Protein AF-A0A9W7LY45-F1 (afdb_monomer_lite)

Organism: Hibiscus trionum (NCBI:txid183268)

Foldseek 3Di:
DEAEFEQQQHDDDDDDDDDPPDDPVRVVVVVVVVVVVVVVSRVPTDHDPDDVVLVVVLVVLCVVVVADDPVSVVVNQCSRVVVLVVQQLVVKGFDDWDPNVHPYTYTYMHSFAFQDKDKFWAAPVRDTDDDPPCPVVLVVQQDPQLDGGHRDGVVSVVSSLVSVVVVVVPPPPDDDDGGTRMDMDTDGDPPD

Secondary structure (DSSP, 8-state):
-EEEEE-TTSPP-PPPPPPTT--HHHHHHHHHHHHHHHHHHHHHSEEPS--HHHHHHHHHHHHHHSS--HHHHHHHHHHHHHHHHHTT-TT-EEEEEE-TTSS-EEEEEE--BEEEEEEEEE-TT--EE--GGGHHHHHHHS-GGGSTTSBP-HHHHHHHHHHHHHHTTS--SS---PPPEEEEEEEE----

pLDDT: mean 81.45, std 15.66, range [29.81, 97.62]

Sequence (192 aa):
MFRCINVGLMAQSKPIEMDPDMTDKEKLEYYKSQEKDYKRRIERSRPCLLPMQVHREVLQMLRDQGKVSARLLQKIRDRVQRWYHDEGYACAQVVNFGNLNTKEVVCEVVEGDITQLVIQFQDKLGNVVEWNTQLPVVRRELPRQLRQGNVFNIEAGKQALRNVNSLGKFNSKRGSRSHPKGKIWCFFSRKT

InterPro domains:
  IPR039910 Surface antigen D15-like [PTHR12815] (7-171)
  IPR057354 Toc75-like, POTRA domain [PF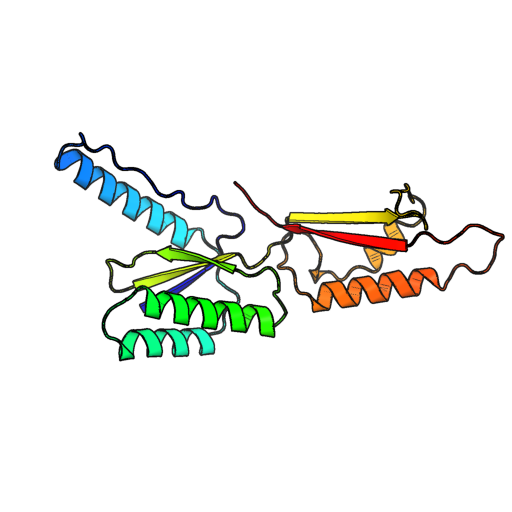25282] (114-171)
  IPR057355 Toc75-like, second POTRA domain [PF25280] (2-113)

Radius of gyration: 22.84 Å; chains: 1; bounding box: 48×34×73 Å

Structure (mmCIF, N/CA/C/O backbone):
data_AF-A0A9W7LY45-F1
#
_entry.id   AF-A0A9W7LY45-F1
#
loop_
_atom_site.group_PDB
_atom_site.id
_atom_site.type_symbol
_atom_site.label_atom_id
_atom_site.label_alt_id
_atom_site.label_comp_id
_atom_site.label_asym_id
_atom_site.label_entity_id
_atom_site.label_seq_id
_atom_site.pdbx_PDB_ins_code
_atom_site.Cartn_x
_atom_site.Cartn_y
_atom_site.Cartn_z
_atom_site.occupancy
_atom_site.B_iso_or_equiv
_atom_site.auth_seq_id
_atom_site.auth_comp_id
_atom_site.auth_asym_id
_atom_site.auth_atom_id
_atom_site.pdbx_PDB_model_num
ATOM 1 N N . MET A 1 1 ? -15.355 -5.792 13.159 1.00 83.25 1 MET A N 1
ATOM 2 C CA . MET A 1 1 ? -15.336 -5.192 11.805 1.00 83.25 1 MET A CA 1
ATOM 3 C C . MET A 1 1 ? -13.884 -5.040 11.366 1.00 83.25 1 MET A C 1
ATOM 5 O O . MET A 1 1 ? -13.031 -4.890 12.231 1.00 83.25 1 MET A O 1
ATOM 9 N N . PHE A 1 2 ? -13.592 -5.145 10.070 1.00 91.38 2 PHE A N 1
ATOM 10 C CA . PHE A 1 2 ? -12.238 -5.028 9.522 1.00 91.38 2 PHE A CA 1
ATOM 11 C C . PHE A 1 2 ? -12.241 -4.008 8.389 1.00 91.38 2 PHE A C 1
ATOM 13 O O . PHE A 1 2 ? -13.080 -4.094 7.489 1.00 91.38 2 PHE A O 1
ATOM 20 N N . ARG A 1 3 ? -11.295 -3.073 8.431 1.00 93.31 3 ARG A N 1
ATOM 21 C CA . ARG A 1 3 ? -11.103 -2.041 7.415 1.00 93.31 3 ARG A CA 1
ATOM 22 C C . ARG A 1 3 ? -9.643 -2.039 6.978 1.00 93.31 3 ARG A C 1
ATOM 24 O O . ARG A 1 3 ? -8.760 -2.064 7.825 1.00 93.31 3 ARG A O 1
ATOM 31 N N . CYS A 1 4 ? -9.399 -1.980 5.674 1.00 94.88 4 CYS A N 1
ATOM 32 C CA . CYS A 1 4 ? -8.071 -1.746 5.112 1.00 94.88 4 CYS A CA 1
ATOM 33 C C . CYS A 1 4 ? -8.030 -0.330 4.544 1.00 94.88 4 CYS A C 1
ATOM 35 O O . CYS A 1 4 ? -8.961 0.056 3.832 1.00 94.88 4 CYS A O 1
ATOM 37 N N . ILE A 1 5 ? -6.972 0.422 4.851 1.00 94.88 5 ILE A N 1
ATOM 38 C CA . ILE A 1 5 ? -6.750 1.763 4.307 1.00 94.88 5 ILE A CA 1
ATOM 39 C C . ILE A 1 5 ? -5.332 1.944 3.760 1.00 94.88 5 ILE A C 1
ATOM 41 O O . ILE A 1 5 ? -4.358 1.541 4.397 1.00 94.88 5 ILE A O 1
ATOM 45 N N . ASN A 1 6 ? -5.207 2.593 2.600 1.00 94.06 6 ASN A N 1
ATOM 46 C CA . ASN A 1 6 ? -3.918 2.951 2.011 1.00 94.06 6 ASN A CA 1
ATOM 47 C C . ASN A 1 6 ? -3.462 4.327 2.530 1.00 94.06 6 ASN A C 1
ATOM 49 O O . ASN A 1 6 ? -4.090 5.358 2.262 1.00 94.06 6 ASN A O 1
ATOM 53 N N . VAL A 1 7 ? -2.325 4.328 3.232 1.00 92.88 7 VAL A N 1
ATOM 54 C CA . VAL A 1 7 ? -1.688 5.501 3.853 1.00 92.88 7 VAL A CA 1
ATOM 55 C C . VAL A 1 7 ? -0.337 5.869 3.217 1.00 92.88 7 VAL A C 1
ATOM 57 O O . VAL A 1 7 ? 0.409 6.667 3.779 1.00 92.88 7 VAL A O 1
ATOM 60 N N . GLY A 1 8 ? -0.006 5.325 2.040 1.00 86.12 8 GLY A N 1
ATOM 61 C CA . GLY A 1 8 ? 1.316 5.439 1.399 1.00 86.12 8 GLY A CA 1
ATOM 62 C C . GLY A 1 8 ? 1.831 6.856 1.143 1.00 86.12 8 GLY A C 1
ATOM 63 O O . GLY A 1 8 ? 3.034 7.092 1.195 1.00 86.12 8 GLY A O 1
ATOM 64 N N . LEU A 1 9 ? 0.938 7.820 0.918 1.00 83.31 9 LEU A N 1
ATOM 65 C CA . LEU A 1 9 ? 1.292 9.228 0.679 1.00 83.31 9 LEU A CA 1
ATOM 66 C C . LEU A 1 9 ? 1.042 10.132 1.898 1.00 83.31 9 LEU A C 1
ATOM 68 O O . LEU A 1 9 ? 1.208 11.355 1.812 1.00 83.31 9 LEU A O 1
ATOM 72 N N . MET A 1 10 ? 0.632 9.539 3.021 1.00 87.19 10 MET A N 1
ATOM 73 C CA . MET A 1 10 ? 0.327 10.228 4.270 1.00 87.19 10 MET A CA 1
ATOM 74 C C . MET A 1 10 ? 1.523 10.163 5.225 1.00 87.19 10 MET A C 1
ATOM 76 O O . MET A 1 10 ? 2.327 9.231 5.176 1.00 87.19 10 MET A O 1
ATOM 80 N N . ALA A 1 11 ? 1.618 11.143 6.128 1.00 82.31 11 ALA A N 1
ATOM 81 C CA . ALA A 1 11 ? 2.580 11.086 7.224 1.00 82.31 11 ALA A CA 1
ATOM 82 C C . ALA A 1 11 ? 2.330 9.823 8.061 1.00 82.31 11 ALA A C 1
ATOM 84 O O . ALA A 1 11 ? 1.175 9.485 8.354 1.00 82.31 11 ALA A O 1
ATOM 85 N N . GLN A 1 12 ? 3.395 9.109 8.414 1.00 77.00 12 GLN A N 1
ATOM 86 C CA . GLN A 1 12 ? 3.279 7.925 9.259 1.00 77.00 12 GLN A CA 1
ATOM 87 C C . GLN A 1 12 ? 2.921 8.341 10.687 1.00 77.00 12 GLN A C 1
ATOM 89 O O . GLN A 1 12 ? 3.408 9.352 11.193 1.00 77.00 12 GLN A O 1
ATOM 94 N N . SER A 1 13 ? 2.044 7.573 11.333 1.00 70.62 13 SER A N 1
ATOM 95 C CA . SER A 1 13 ? 1.730 7.779 12.744 1.00 70.62 13 SER A CA 1
ATOM 96 C C . SER A 1 13 ? 2.970 7.457 13.575 1.00 70.62 13 SER A C 1
ATOM 98 O O . SER A 1 13 ? 3.417 6.309 13.588 1.00 70.62 13 SER A O 1
ATOM 100 N N . LYS A 1 14 ? 3.537 8.458 14.252 1.00 68.12 14 LYS A N 1
ATOM 101 C CA . LYS A 1 14 ? 4.597 8.233 15.239 1.00 68.12 14 LYS A CA 1
ATOM 102 C C . LYS A 1 14 ? 3.963 7.710 16.535 1.00 68.12 14 LYS A C 1
ATOM 104 O O . LYS A 1 14 ? 2.862 8.158 16.859 1.00 68.12 14 LYS A O 1
ATOM 109 N N . PRO A 1 15 ? 4.612 6.784 17.264 1.00 64.56 15 PRO A N 1
ATOM 110 C CA . PRO A 1 15 ? 4.230 6.492 18.641 1.00 64.56 15 PRO A CA 1
ATOM 111 C C . PRO A 1 15 ? 4.265 7.808 19.414 1.00 64.56 15 PRO A C 1
ATOM 113 O O . PRO A 1 15 ? 5.284 8.496 19.391 1.00 64.56 15 PRO A O 1
ATOM 116 N N . ILE A 1 16 ? 3.139 8.206 19.999 1.00 63.28 16 ILE A N 1
ATOM 117 C CA . ILE A 1 16 ? 3.069 9.467 20.731 1.00 63.28 16 ILE A CA 1
ATOM 118 C C . ILE A 1 16 ? 3.357 9.157 22.193 1.00 63.28 16 ILE A C 1
ATOM 120 O O . ILE A 1 16 ? 2.646 8.364 22.810 1.00 63.28 16 ILE A O 1
ATOM 124 N N . GLU A 1 17 ? 4.418 9.755 22.722 1.00 63.00 17 GLU A N 1
ATOM 125 C CA . GLU A 1 17 ? 4.738 9.698 24.143 1.00 63.00 17 GLU A CA 1
ATOM 126 C C . GLU A 1 17 ? 3.765 10.615 24.887 1.00 63.00 17 GLU A C 1
ATOM 128 O O . GLU A 1 17 ? 3.651 11.803 24.584 1.00 63.00 17 GLU A O 1
ATOM 133 N N . MET A 1 18 ? 2.995 10.040 25.811 1.00 66.56 18 MET A N 1
ATOM 134 C CA . MET A 1 18 ? 2.170 10.823 26.724 1.00 66.56 18 MET A CA 1
ATOM 135 C C . MET A 1 18 ? 3.056 11.322 27.859 1.00 66.56 18 MET A C 1
ATOM 137 O O . MET A 1 18 ? 3.765 10.522 28.470 1.00 66.56 18 MET A O 1
ATOM 141 N N . ASP A 1 19 ? 2.985 12.619 28.146 1.00 75.62 19 ASP A N 1
ATOM 142 C CA . ASP A 1 19 ? 3.658 13.197 29.303 1.00 75.62 19 ASP A CA 1
ATOM 143 C C . ASP A 1 19 ? 3.087 12.563 30.593 1.00 75.62 19 ASP A C 1
ATOM 145 O O . ASP A 1 19 ? 1.857 12.561 30.777 1.00 75.62 19 ASP A O 1
ATOM 149 N N . PRO A 1 20 ? 3.936 11.964 31.452 1.00 76.69 20 PRO A N 1
ATOM 150 C CA . PRO A 1 20 ? 3.495 11.335 32.693 1.00 76.69 20 PRO A CA 1
ATOM 151 C C . PRO A 1 20 ? 2.810 12.313 33.660 1.00 76.69 20 PRO A C 1
ATOM 153 O O . PRO A 1 20 ? 1.968 11.865 34.444 1.00 76.69 20 PRO A O 1
ATOM 156 N N . ASP A 1 21 ? 3.081 13.617 33.553 1.00 82.56 21 ASP A N 1
ATOM 157 C CA . ASP A 1 21 ? 2.571 14.648 34.461 1.00 82.56 21 ASP A CA 1
ATOM 158 C C . ASP A 1 21 ? 1.199 15.220 34.044 1.00 82.56 21 ASP A C 1
ATOM 160 O O . ASP A 1 21 ? 0.659 16.099 34.717 1.00 82.56 21 ASP A O 1
ATOM 164 N N . MET A 1 22 ? 0.573 14.706 32.972 1.00 83.50 22 MET A N 1
ATOM 165 C CA . MET A 1 22 ? -0.768 15.154 32.565 1.00 83.50 22 MET A CA 1
ATOM 166 C C . MET A 1 22 ? -1.854 14.804 33.593 1.00 83.50 22 MET A C 1
ATOM 168 O O . MET A 1 22 ? -1.995 13.652 34.032 1.00 83.50 22 MET A O 1
ATOM 172 N N . THR A 1 23 ? -2.720 15.778 33.874 1.00 88.88 23 THR A N 1
ATOM 173 C CA . THR A 1 23 ? -3.930 15.597 34.686 1.00 88.88 23 THR A CA 1
ATOM 174 C C . THR A 1 23 ? -4.960 14.705 33.982 1.00 88.88 23 THR A C 1
ATOM 176 O O . THR A 1 23 ? -4.963 14.552 32.758 1.00 88.88 23 THR A O 1
ATOM 179 N N . ASP A 1 24 ? -5.902 14.132 34.736 1.00 88.00 24 ASP A N 1
ATOM 180 C CA . ASP A 1 24 ? -6.949 13.267 34.166 1.00 88.00 24 ASP A CA 1
ATOM 181 C C . ASP A 1 24 ? -7.835 13.991 33.140 1.00 88.00 24 ASP A C 1
ATOM 183 O O . ASP A 1 24 ? -8.274 13.397 32.150 1.00 88.00 24 ASP A O 1
ATOM 187 N N . LYS A 1 25 ? -8.065 15.296 33.340 1.00 89.12 25 LYS A N 1
ATOM 188 C CA . LYS A 1 25 ? -8.807 16.135 32.393 1.00 89.12 25 LYS A CA 1
ATOM 189 C C . LYS A 1 25 ? -8.045 16.289 31.076 1.00 89.12 25 LYS A C 1
ATOM 191 O O . LYS A 1 25 ? -8.635 16.101 30.013 1.00 89.12 25 LYS A O 1
ATOM 196 N N . GLU A 1 26 ? -6.746 16.573 31.145 1.00 87.25 26 GLU A N 1
ATOM 197 C CA . GLU A 1 26 ? -5.884 16.700 29.964 1.00 87.25 26 GLU A CA 1
ATOM 198 C C . GLU A 1 26 ? -5.758 15.368 29.223 1.00 87.25 26 GLU A C 1
ATOM 200 O O . GLU A 1 26 ? -5.902 15.333 28.002 1.00 87.25 26 GLU A O 1
ATOM 205 N N . LYS A 1 27 ? -5.613 14.249 29.946 1.00 85.94 27 LYS A N 1
ATOM 206 C CA . LYS A 1 27 ? -5.629 12.898 29.360 1.00 85.94 27 LYS A CA 1
ATOM 207 C C . LYS A 1 27 ? -6.924 12.636 28.590 1.00 85.94 27 LYS A C 1
ATOM 209 O O . LYS A 1 27 ? -6.881 12.147 27.461 1.00 85.94 27 LYS A O 1
ATOM 214 N N . LEU A 1 28 ? -8.080 12.981 29.162 1.00 87.44 28 LEU A N 1
ATOM 215 C CA . LEU A 1 28 ? -9.376 12.787 28.506 1.00 87.44 28 LEU A CA 1
ATOM 216 C C . LEU A 1 28 ? -9.534 13.649 27.243 1.00 87.44 28 LEU A C 1
ATOM 218 O O . LEU A 1 28 ? -9.994 13.151 26.212 1.00 87.44 28 LEU A O 1
ATOM 222 N N . GLU A 1 29 ? -9.176 14.933 27.306 1.00 87.88 29 GLU A N 1
ATOM 223 C CA . GLU A 1 29 ? -9.205 15.837 26.147 1.00 87.88 29 GLU A CA 1
ATOM 224 C C . GLU A 1 29 ? -8.239 15.373 25.050 1.00 87.88 29 GLU A C 1
ATOM 226 O O . GLU A 1 29 ? -8.597 15.348 23.868 1.00 87.88 29 GLU A O 1
ATOM 231 N N . TYR A 1 30 ? -7.059 14.903 25.448 1.00 84.25 30 TYR A N 1
ATOM 232 C CA . TYR A 1 30 ? -6.064 14.332 24.557 1.00 84.25 30 TYR A CA 1
ATOM 233 C C . TYR A 1 30 ? -6.593 13.093 23.821 1.00 84.25 30 TYR A C 1
ATOM 235 O O . TYR A 1 30 ? -6.541 13.051 22.589 1.00 84.25 30 TYR A O 1
ATOM 243 N N . TYR A 1 31 ? -7.183 12.119 24.526 1.00 83.62 31 TYR A N 1
ATOM 244 C CA . TYR A 1 31 ? -7.769 10.934 23.886 1.00 83.62 31 TYR A CA 1
ATOM 245 C C . TYR A 1 31 ? -8.878 11.295 22.890 1.00 83.62 31 TYR A C 1
ATOM 247 O O . TYR A 1 31 ? -8.926 10.729 21.796 1.00 83.62 31 TYR A O 1
ATOM 255 N N . LYS A 1 32 ? -9.732 12.274 23.218 1.00 86.94 32 LYS A N 1
ATOM 256 C CA . LYS A 1 32 ? -10.767 12.772 22.292 1.00 86.94 32 LYS A CA 1
ATOM 257 C C . LYS A 1 32 ? -10.161 13.398 21.036 1.00 86.94 32 LYS A C 1
ATOM 259 O O . LYS A 1 32 ? -10.670 13.179 19.935 1.00 86.94 32 LYS A O 1
ATOM 264 N N . SER A 1 33 ? -9.085 14.169 21.191 1.00 87.25 33 SER A N 1
ATOM 265 C CA . SER A 1 33 ? -8.362 14.761 20.063 1.00 87.25 33 SER A CA 1
ATOM 266 C C . SER A 1 33 ? -7.753 13.679 19.166 1.00 87.25 33 SER A C 1
ATOM 268 O O . SER A 1 33 ? -7.979 13.687 17.956 1.00 87.25 33 SER A O 1
ATOM 270 N N . GLN A 1 34 ? -7.085 12.685 19.762 1.00 83.62 34 GLN A N 1
ATOM 271 C CA . GLN A 1 34 ? -6.501 11.551 19.042 1.00 83.62 34 GLN A CA 1
ATOM 272 C C . GLN A 1 34 ? -7.550 10.747 18.271 1.00 83.62 34 GLN A C 1
ATOM 274 O O . GLN A 1 34 ? -7.347 10.428 17.102 1.00 83.62 34 GLN A O 1
ATOM 279 N N . GLU A 1 35 ? -8.705 10.461 18.878 1.00 84.81 35 GLU A N 1
ATOM 280 C CA . GLU A 1 35 ? -9.789 9.754 18.192 1.00 84.81 35 GLU A CA 1
ATOM 281 C C . GLU A 1 35 ? -10.310 10.557 16.986 1.00 84.81 35 GLU A C 1
ATOM 283 O O . GLU A 1 35 ? -10.547 9.998 15.911 1.00 84.81 35 GLU A O 1
ATOM 288 N N . LYS A 1 36 ? -10.449 11.882 17.130 1.00 88.50 36 LYS A N 1
ATOM 289 C CA . LYS A 1 36 ? -10.870 12.779 16.044 1.00 88.50 36 LYS A CA 1
ATOM 290 C C . LYS A 1 36 ? -9.836 12.835 14.916 1.00 88.50 36 LYS A C 1
ATOM 292 O O . LYS A 1 36 ? -10.209 12.806 13.742 1.00 88.50 36 LYS A O 1
ATOM 297 N N . ASP A 1 37 ? -8.552 12.895 15.250 1.00 88.31 37 ASP A N 1
ATOM 298 C CA . ASP A 1 37 ? -7.458 12.867 14.277 1.00 88.31 37 ASP A CA 1
ATOM 299 C C . ASP A 1 37 ? -7.383 11.531 13.546 1.00 88.31 37 ASP A C 1
ATOM 301 O O . ASP A 1 37 ? -7.238 11.504 12.320 1.00 88.31 37 ASP A O 1
ATOM 305 N N . TYR A 1 38 ? -7.577 10.426 14.266 1.00 88.25 38 TYR A N 1
ATOM 306 C CA . TYR A 1 38 ? -7.591 9.097 13.674 1.00 88.25 38 TYR A CA 1
ATOM 307 C C . TYR A 1 38 ? -8.790 8.901 12.738 1.00 88.25 38 TYR A C 1
ATOM 309 O O . TYR A 1 38 ? -8.625 8.404 11.624 1.00 88.25 38 TYR A O 1
ATOM 317 N N . LYS A 1 39 ? -9.982 9.389 13.108 1.00 89.62 39 LYS A N 1
ATOM 318 C CA . LYS A 1 39 ? -11.150 9.413 12.205 1.00 89.62 39 LYS A CA 1
ATOM 319 C C . LYS A 1 39 ? -10.865 10.203 10.928 1.00 89.62 39 LYS A C 1
ATOM 321 O O . LYS A 1 39 ? -11.059 9.676 9.834 1.00 89.62 39 LYS A O 1
ATOM 326 N N . ARG A 1 40 ? -10.296 11.410 11.047 1.00 91.38 40 ARG A N 1
ATOM 327 C CA . ARG A 1 40 ? -9.882 12.216 9.881 1.00 91.38 40 ARG A CA 1
ATOM 328 C C . ARG A 1 40 ? -8.844 11.503 9.015 1.00 91.38 40 ARG A C 1
ATOM 330 O O . ARG A 1 40 ? -8.872 11.642 7.793 1.00 91.38 40 ARG A O 1
ATOM 337 N N . ARG A 1 41 ? -7.922 10.747 9.620 1.00 90.88 41 ARG A N 1
ATOM 338 C CA . ARG A 1 41 ? -6.938 9.931 8.893 1.00 90.88 41 ARG A CA 1
ATOM 339 C C . ARG A 1 41 ? -7.622 8.839 8.075 1.00 90.88 41 ARG A C 1
ATOM 341 O O . ARG A 1 41 ? -7.296 8.700 6.900 1.00 90.88 41 ARG A O 1
ATOM 348 N N . ILE A 1 42 ? -8.574 8.115 8.663 1.00 91.19 42 ILE A N 1
ATOM 349 C CA . ILE A 1 42 ? -9.348 7.078 7.965 1.00 91.19 42 ILE A CA 1
ATOM 350 C C . ILE A 1 42 ? -10.135 7.692 6.800 1.00 91.19 42 ILE A C 1
ATOM 352 O O . ILE A 1 42 ? -10.077 7.174 5.691 1.00 91.19 42 ILE A O 1
ATOM 356 N N . GLU A 1 43 ? -10.820 8.816 7.009 1.00 92.06 43 GLU A N 1
ATOM 357 C CA . GLU A 1 43 ? -11.612 9.483 5.962 1.00 92.06 43 GLU A CA 1
ATOM 358 C C . GLU A 1 43 ? -10.759 10.005 4.798 1.00 92.06 43 GLU A C 1
ATOM 360 O O . GLU A 1 43 ? -11.177 9.945 3.645 1.00 92.06 43 GLU A O 1
ATOM 365 N N . ARG A 1 44 ? -9.553 10.509 5.086 1.00 92.62 44 ARG A N 1
ATOM 366 C CA . ARG A 1 44 ? -8.611 11.009 4.069 1.00 92.62 44 ARG A CA 1
ATOM 367 C C . ARG A 1 44 ? -7.826 9.909 3.361 1.00 92.62 44 ARG A C 1
ATOM 369 O O . ARG A 1 44 ? -7.180 10.183 2.349 1.00 92.62 44 ARG A O 1
ATOM 376 N N . SER A 1 45 ? -7.807 8.706 3.923 1.00 92.88 45 SER A N 1
ATOM 377 C CA . SER A 1 45 ? -7.068 7.586 3.355 1.00 92.88 45 SER A CA 1
ATOM 378 C C . SER A 1 45 ? -7.710 7.091 2.060 1.00 92.88 45 SER A C 1
ATOM 380 O O . SER A 1 45 ? -8.913 7.235 1.837 1.00 92.88 45 SER A O 1
ATOM 382 N N . ARG A 1 46 ? -6.896 6.499 1.183 1.00 92.31 46 ARG A N 1
ATOM 383 C CA . ARG A 1 46 ? -7.400 5.891 -0.053 1.00 92.31 46 ARG A CA 1
ATOM 384 C C . ARG A 1 46 ? -7.866 4.458 0.217 1.00 92.31 46 ARG A C 1
ATOM 386 O O . ARG A 1 46 ? -7.334 3.808 1.122 1.00 92.31 46 ARG A O 1
ATOM 393 N N . PRO A 1 47 ? -8.816 3.935 -0.574 1.00 92.06 47 PRO A N 1
ATOM 394 C CA . PRO A 1 47 ? -9.154 2.519 -0.519 1.00 92.06 47 PRO A CA 1
ATOM 395 C C . PRO A 1 47 ? -7.935 1.654 -0.872 1.00 92.06 47 PRO A C 1
ATOM 397 O O . PRO A 1 47 ? -7.127 2.032 -1.720 1.00 92.06 47 PRO A O 1
ATOM 400 N N . CYS A 1 48 ? -7.818 0.498 -0.219 1.00 94.44 48 CYS A N 1
ATOM 401 C CA . CYS A 1 48 ? -6.850 -0.533 -0.590 1.00 94.44 48 CYS A CA 1
ATOM 402 C C . CYS A 1 48 ? -7.272 -1.255 -1.878 1.00 94.44 48 CYS A C 1
ATOM 404 O O . CYS A 1 48 ? -8.461 -1.400 -2.158 1.00 94.44 48 CYS A O 1
ATOM 406 N N . LEU A 1 49 ? -6.296 -1.825 -2.580 1.00 95.25 49 LEU A N 1
ATOM 407 C CA . LEU A 1 49 ? -6.477 -2.814 -3.645 1.00 95.25 49 LEU A CA 1
ATOM 408 C C . LEU A 1 49 ? -6.920 -4.190 -3.116 1.00 95.25 49 LEU A C 1
ATOM 410 O O . LEU A 1 49 ? -7.278 -5.063 -3.902 1.00 95.25 49 LEU A O 1
ATOM 414 N N . LEU A 1 50 ? -6.890 -4.390 -1.794 1.00 95.12 50 LEU A N 1
ATOM 415 C CA . LEU A 1 50 ? -7.200 -5.660 -1.148 1.00 95.12 50 LEU A CA 1
ATOM 416 C C . LEU A 1 50 ? -8.639 -6.125 -1.475 1.00 95.12 50 LEU A C 1
ATOM 418 O O . LEU A 1 50 ? -9.601 -5.406 -1.192 1.00 95.12 50 LEU A O 1
ATOM 422 N N . PRO A 1 51 ? -8.832 -7.334 -2.029 1.00 96.19 51 PRO A N 1
ATOM 423 C CA . PRO A 1 51 ? -10.125 -7.774 -2.521 1.00 96.19 51 PRO A CA 1
ATOM 424 C C . PRO A 1 51 ? -11.011 -8.268 -1.381 1.00 96.19 51 PRO A C 1
ATOM 426 O O . PRO A 1 51 ? -10.551 -8.745 -0.338 1.00 96.19 51 PRO A O 1
ATOM 429 N N . MET A 1 52 ? -12.323 -8.248 -1.624 1.00 94.62 52 MET A N 1
ATOM 430 C CA . MET A 1 52 ? -13.332 -8.633 -0.633 1.00 94.62 52 MET A CA 1
ATOM 431 C C . MET A 1 52 ? -13.146 -10.065 -0.095 1.00 94.62 52 MET A C 1
ATOM 433 O O . MET A 1 52 ? -13.522 -10.352 1.038 1.00 94.62 52 MET A O 1
ATOM 437 N N . GLN A 1 53 ? -12.550 -10.967 -0.880 1.00 95.31 53 GLN A N 1
ATOM 438 C CA . GLN A 1 53 ? -12.240 -12.331 -0.443 1.00 95.31 53 GLN A CA 1
ATOM 439 C C . GLN A 1 53 ? -11.263 -12.338 0.741 1.00 95.31 53 GLN A C 1
ATOM 441 O O . GLN A 1 53 ? -11.576 -12.909 1.784 1.00 95.31 53 GLN A O 1
ATOM 446 N N . VAL A 1 54 ? -10.148 -11.604 0.641 1.00 95.94 54 VAL A N 1
ATOM 447 C CA . VAL A 1 54 ? -9.171 -11.502 1.737 1.00 95.94 54 VAL A CA 1
ATOM 448 C C . VAL A 1 54 ? -9.779 -10.774 2.937 1.00 95.94 54 VAL A C 1
ATOM 450 O O . VAL A 1 54 ? -9.565 -11.184 4.077 1.00 95.94 54 VAL A O 1
ATOM 453 N N . HIS A 1 55 ? -10.615 -9.754 2.705 1.00 94.00 55 HIS A N 1
ATOM 454 C CA . HIS A 1 55 ? -11.374 -9.107 3.782 1.00 94.00 55 HIS A CA 1
ATOM 455 C C . HIS A 1 55 ? -12.237 -10.106 4.567 1.00 94.00 55 HIS A C 1
ATOM 457 O O . HIS A 1 55 ? -12.261 -10.063 5.797 1.00 94.00 55 HIS A O 1
ATOM 463 N N . ARG A 1 56 ? -12.939 -11.016 3.879 1.00 94.88 56 ARG A N 1
ATOM 464 C CA . ARG A 1 56 ? -13.783 -12.038 4.520 1.00 94.88 56 ARG A CA 1
ATOM 465 C C . ARG A 1 56 ? -12.964 -13.042 5.321 1.00 94.88 56 ARG A C 1
ATOM 467 O O . ARG A 1 56 ? -13.370 -13.382 6.428 1.00 94.88 56 ARG A O 1
ATOM 474 N N . GLU A 1 57 ? -11.817 -13.473 4.805 1.00 94.75 57 GLU A N 1
ATOM 475 C CA . GLU A 1 57 ? -10.910 -14.365 5.536 1.00 94.75 57 GLU A CA 1
ATOM 476 C C . GLU A 1 57 ? -10.401 -13.713 6.824 1.00 94.75 57 GLU A C 1
ATOM 478 O O . GLU A 1 57 ? -10.466 -14.316 7.893 1.00 94.75 57 GLU A O 1
ATOM 483 N N . VAL A 1 58 ? -9.971 -12.450 6.756 1.00 93.44 58 VAL A N 1
ATOM 484 C CA . VAL A 1 58 ? -9.526 -11.701 7.940 1.00 93.44 58 VAL A CA 1
ATOM 485 C C . VAL A 1 58 ? -10.666 -11.518 8.943 1.00 93.44 58 VAL A C 1
ATOM 487 O O . VAL A 1 58 ? -10.473 -11.710 10.144 1.00 93.44 58 VAL A O 1
ATOM 490 N N . LEU A 1 59 ? -11.874 -11.198 8.472 1.00 92.69 59 LEU A N 1
ATOM 491 C CA . LEU A 1 59 ? -13.061 -11.136 9.327 1.00 92.69 59 LEU A CA 1
ATOM 492 C C . LEU A 1 59 ? -13.356 -12.479 10.000 1.00 92.69 59 LEU A C 1
ATOM 494 O O . LEU A 1 59 ? -13.764 -12.487 11.160 1.00 92.69 59 LEU A O 1
ATOM 498 N N . GLN A 1 60 ? -13.144 -13.598 9.308 1.00 93.12 60 GLN A N 1
ATOM 499 C CA . GLN A 1 60 ? -13.299 -14.924 9.896 1.00 93.12 60 GLN A CA 1
ATOM 500 C C . GLN A 1 60 ? -12.267 -15.163 11.001 1.00 93.12 60 GLN A C 1
ATOM 502 O O . GLN A 1 60 ? -12.656 -15.487 12.118 1.00 93.12 60 GLN A O 1
ATOM 507 N N . MET A 1 61 ? -10.988 -14.866 10.749 1.00 91.88 61 MET A N 1
ATOM 508 C CA . MET A 1 61 ? -9.929 -14.988 11.761 1.00 91.88 61 MET A CA 1
ATOM 509 C C . MET A 1 61 ? -10.215 -14.151 13.020 1.00 91.88 61 MET A C 1
ATOM 511 O O . MET A 1 61 ? -9.917 -14.581 14.135 1.00 91.88 61 MET A O 1
ATOM 515 N N . LEU A 1 62 ? -10.798 -12.958 12.849 1.00 90.00 62 LEU A N 1
ATOM 516 C CA . LEU A 1 62 ? -11.220 -12.094 13.956 1.00 90.00 62 LEU A CA 1
ATOM 517 C C . LEU A 1 62 ? -12.405 -12.678 14.739 1.00 90.00 62 LEU A C 1
ATOM 519 O O . LEU A 1 62 ? -12.438 -12.554 15.962 1.00 90.00 62 LEU A O 1
ATOM 523 N N . ARG A 1 63 ? -13.369 -13.307 14.054 1.00 89.12 63 ARG A N 1
ATOM 524 C CA . ARG A 1 63 ? -14.522 -13.955 14.696 1.00 89.12 63 ARG A CA 1
ATOM 525 C C . ARG A 1 63 ? -14.114 -15.200 15.480 1.00 89.12 63 ARG A C 1
ATOM 527 O O . ARG A 1 63 ? -14.567 -15.352 16.607 1.00 89.12 63 ARG A O 1
ATOM 534 N N . ASP A 1 64 ? -13.230 -16.024 14.924 1.00 88.88 64 ASP A N 1
ATOM 535 C CA . ASP A 1 64 ? -12.836 -17.306 15.521 1.00 88.88 64 ASP A CA 1
ATOM 536 C C . ASP A 1 64 ? -12.065 -17.140 16.838 1.00 88.88 64 ASP A C 1
ATOM 538 O O . ASP A 1 64 ? -12.214 -17.949 17.748 1.00 88.88 64 ASP A O 1
ATOM 542 N N . GLN A 1 65 ? -11.241 -16.092 16.971 1.00 82.62 65 GLN A N 1
ATOM 543 C CA . GLN A 1 65 ? -10.485 -15.855 18.209 1.00 82.62 65 GLN A CA 1
ATOM 544 C C . GLN A 1 65 ? -11.255 -15.066 19.273 1.00 82.62 65 GLN A C 1
ATOM 546 O O . GLN A 1 65 ? -10.860 -15.091 20.438 1.00 82.62 65 GLN A O 1
ATOM 551 N N . GLY A 1 66 ? -12.301 -14.320 18.903 1.00 77.44 66 GLY A N 1
ATOM 552 C CA . GLY A 1 66 ? -13.115 -13.501 19.816 1.00 77.44 66 GLY A CA 1
ATOM 553 C C . GLY A 1 66 ? -12.410 -12.278 20.434 1.00 77.44 66 GLY A C 1
ATOM 554 O O . GLY A 1 66 ? -13.062 -11.270 20.700 1.00 77.44 66 GLY A O 1
ATOM 555 N N . LYS A 1 67 ? -11.082 -12.320 20.620 1.00 82.44 67 LYS A N 1
ATOM 556 C CA . LYS A 1 67 ? -10.243 -11.225 21.126 1.00 82.44 67 LYS A CA 1
ATOM 557 C C . LYS A 1 67 ? -9.057 -10.971 20.198 1.00 82.44 67 LYS A C 1
ATOM 559 O O . LYS A 1 67 ? -8.400 -11.898 19.726 1.00 82.44 67 LYS A O 1
ATOM 564 N N . VAL A 1 68 ? -8.743 -9.696 19.979 1.00 86.94 68 VAL A N 1
ATOM 565 C CA . VAL A 1 68 ? -7.569 -9.293 19.200 1.00 86.94 68 VAL A CA 1
ATOM 566 C C . VAL A 1 68 ? -6.305 -9.504 20.037 1.00 86.94 68 VAL A C 1
ATOM 568 O O . VAL A 1 68 ? -6.154 -8.925 21.110 1.00 86.94 68 VAL A O 1
ATOM 571 N N . SER A 1 69 ? -5.403 -10.354 19.546 1.00 89.75 69 SER A N 1
ATOM 572 C CA . SER A 1 69 ? -4.096 -10.637 20.148 1.00 89.75 69 SER A CA 1
ATOM 573 C C . SER A 1 69 ? -2.963 -10.257 19.191 1.00 89.75 69 SER A C 1
ATOM 575 O O . SER A 1 69 ? -3.153 -10.251 17.973 1.00 89.75 69 SER A O 1
ATOM 577 N N . ALA A 1 70 ? -1.758 -10.002 19.711 1.00 90.25 70 ALA A N 1
ATOM 578 C CA . ALA A 1 70 ? -0.587 -9.705 18.875 1.00 90.25 70 ALA A CA 1
ATOM 579 C C . ALA A 1 70 ? -0.304 -10.824 17.852 1.00 90.25 70 ALA A C 1
ATOM 581 O O . ALA A 1 70 ? -0.010 -10.559 16.688 1.00 90.25 70 ALA A O 1
ATOM 582 N N . ARG A 1 71 ? -0.490 -12.090 18.254 1.00 92.44 71 ARG A N 1
ATOM 583 C CA . ARG A 1 71 ? -0.329 -13.257 17.373 1.00 92.44 71 ARG A CA 1
ATOM 584 C C . ARG A 1 71 ? -1.364 -13.285 16.246 1.00 92.44 71 ARG A C 1
ATOM 586 O O . ARG A 1 71 ? -1.036 -13.692 15.134 1.00 92.44 71 ARG A O 1
ATOM 593 N N . LEU A 1 72 ? -2.602 -12.869 16.514 1.00 92.44 72 LEU A N 1
ATOM 594 C CA . LEU A 1 72 ? -3.638 -12.749 15.487 1.00 92.44 72 LEU A CA 1
ATOM 595 C C . LEU A 1 72 ? -3.324 -11.622 14.504 1.0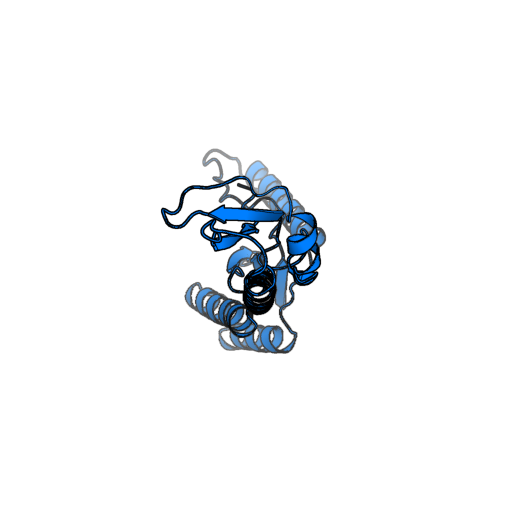0 92.44 72 LEU A C 1
ATOM 597 O O . LEU A 1 72 ? -3.412 -11.836 13.299 1.00 92.44 72 LEU A O 1
ATOM 601 N N . LEU A 1 73 ? -2.908 -10.456 15.004 1.00 93.19 73 LEU A N 1
ATOM 602 C CA . LEU A 1 73 ? -2.508 -9.329 14.158 1.00 93.19 73 LEU A CA 1
ATOM 603 C C . LEU A 1 73 ? -1.336 -9.699 13.244 1.00 93.19 73 LEU A C 1
ATOM 605 O O . LEU A 1 73 ? -1.355 -9.344 12.068 1.00 93.19 73 LEU A O 1
ATOM 609 N N . GLN A 1 74 ? -0.372 -10.481 13.739 1.00 94.75 74 GLN A N 1
ATOM 610 C CA . GLN A 1 74 ? 0.712 -11.003 12.907 1.00 94.75 74 GLN A CA 1
ATOM 611 C C . GLN A 1 74 ? 0.188 -11.924 11.796 1.00 94.75 74 GLN A C 1
ATOM 613 O O . GLN A 1 74 ? 0.538 -11.736 10.637 1.00 94.75 74 GLN A O 1
ATOM 618 N N . LYS A 1 75 ? -0.721 -12.859 12.108 1.00 95.25 75 LYS A N 1
ATOM 619 C CA . LYS A 1 75 ? -1.338 -13.725 11.085 1.00 95.25 75 LYS A CA 1
ATOM 620 C C . LYS A 1 75 ? -2.102 -12.925 10.026 1.00 95.25 75 LYS A C 1
ATOM 622 O O . LYS A 1 75 ? -2.006 -13.237 8.841 1.00 95.25 75 LYS A O 1
ATOM 627 N N . ILE A 1 76 ? -2.845 -11.898 10.442 1.00 95.06 76 ILE A N 1
ATOM 628 C CA . ILE A 1 76 ? -3.564 -11.000 9.527 1.00 95.06 76 ILE A CA 1
ATOM 629 C C . ILE A 1 76 ? -2.568 -10.251 8.642 1.00 95.06 76 ILE A C 1
ATOM 631 O O . ILE A 1 76 ? -2.744 -10.211 7.427 1.00 95.06 76 ILE A O 1
ATOM 635 N N . ARG A 1 77 ? -1.504 -9.702 9.237 1.00 96.06 77 ARG A N 1
ATOM 636 C CA . ARG A 1 77 ? -0.427 -9.025 8.514 1.00 96.06 77 ARG A CA 1
ATOM 637 C C . ARG A 1 77 ? 0.182 -9.932 7.454 1.00 96.06 77 ARG A C 1
ATOM 639 O O . ARG A 1 77 ? 0.220 -9.539 6.293 1.00 96.06 77 ARG A O 1
ATOM 646 N N . ASP A 1 78 ? 0.580 -11.142 7.829 1.00 96.50 78 ASP A N 1
ATOM 647 C CA . ASP A 1 78 ? 1.190 -12.104 6.911 1.00 96.50 78 ASP A CA 1
ATOM 648 C C . ASP A 1 78 ? 0.226 -12.471 5.778 1.00 96.50 78 ASP A C 1
ATOM 650 O O . ASP A 1 78 ? 0.628 -12.551 4.619 1.00 96.50 78 ASP A O 1
ATOM 654 N N . ARG A 1 79 ? -1.066 -12.645 6.085 1.00 96.88 79 ARG A N 1
ATOM 655 C CA . ARG A 1 79 ? -2.090 -12.971 5.085 1.00 96.88 79 ARG A CA 1
ATOM 656 C C . ARG A 1 79 ? -2.317 -11.844 4.077 1.00 96.88 79 ARG A C 1
ATOM 658 O O . ARG A 1 79 ? -2.448 -12.127 2.883 1.00 96.88 79 ARG A O 1
ATOM 665 N N . VAL A 1 80 ? -2.385 -10.601 4.557 1.00 96.56 80 VAL A N 1
ATOM 666 C CA . VAL A 1 80 ? -2.556 -9.395 3.734 1.00 96.56 80 VAL A CA 1
ATOM 667 C C . VAL A 1 80 ? -1.316 -9.170 2.872 1.00 96.56 80 VAL A C 1
ATOM 669 O O . VAL A 1 80 ? -1.442 -9.046 1.657 1.00 96.56 80 VAL A O 1
ATOM 672 N N . GLN A 1 81 ? -0.120 -9.181 3.471 1.00 96.38 81 GLN A N 1
ATOM 673 C CA . GLN A 1 81 ? 1.135 -8.987 2.738 1.00 96.38 81 GLN A CA 1
ATOM 674 C C . GLN A 1 81 ? 1.355 -10.077 1.687 1.00 96.38 81 GLN A C 1
ATOM 676 O O . GLN A 1 81 ? 1.740 -9.753 0.568 1.00 96.38 81 GLN A O 1
ATOM 681 N N . ARG A 1 82 ? 1.036 -11.339 2.007 1.00 97.12 82 ARG A N 1
ATOM 682 C CA . ARG A 1 82 ? 1.115 -12.446 1.048 1.00 97.12 82 ARG A CA 1
ATOM 683 C C . ARG A 1 82 ? 0.267 -12.186 -0.191 1.00 97.12 82 ARG A C 1
ATOM 685 O O . ARG A 1 82 ? 0.789 -12.303 -1.286 1.00 97.12 82 ARG A O 1
ATOM 692 N N . TRP A 1 83 ? -0.993 -11.769 -0.029 1.00 97.62 83 TRP A N 1
ATOM 693 C CA . TRP A 1 83 ? -1.841 -11.459 -1.186 1.00 97.62 83 TRP A CA 1
ATOM 694 C C . TRP A 1 83 ? -1.219 -10.377 -2.074 1.00 97.62 83 TRP A C 1
ATOM 696 O O . TRP A 1 83 ? -1.120 -10.557 -3.281 1.00 97.62 83 TRP A O 1
ATOM 706 N N . TYR A 1 84 ? -0.747 -9.279 -1.478 1.00 97.38 84 TYR A N 1
ATOM 707 C CA . TYR A 1 84 ? -0.102 -8.221 -2.252 1.00 97.38 84 TYR A CA 1
ATOM 708 C C . TYR A 1 84 ? 1.131 -8.727 -3.013 1.00 97.38 84 TYR A C 1
ATOM 710 O O . TYR A 1 84 ? 1.330 -8.364 -4.170 1.00 97.38 84 TYR A O 1
ATOM 718 N N . HIS A 1 85 ? 1.969 -9.545 -2.372 1.00 96.50 85 HIS A N 1
ATOM 719 C CA . HIS A 1 85 ? 3.192 -10.070 -2.983 1.00 96.50 85 HIS A CA 1
ATOM 720 C C . HIS A 1 85 ? 2.896 -11.080 -4.091 1.00 96.50 85 HIS A C 1
ATOM 722 O O . HIS A 1 85 ? 3.530 -10.998 -5.143 1.00 96.50 85 HIS A O 1
ATOM 728 N N . ASP A 1 86 ? 1.907 -11.952 -3.894 1.00 96.88 86 ASP A N 1
ATOM 729 C CA . ASP A 1 86 ? 1.458 -12.934 -4.887 1.00 96.88 86 ASP A CA 1
ATOM 730 C C .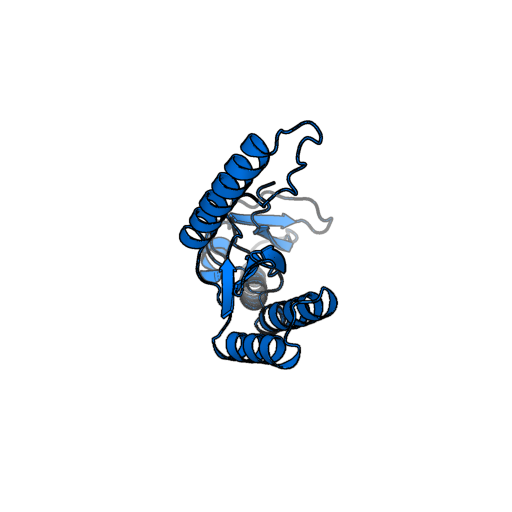 ASP A 1 86 ? 0.896 -12.242 -6.145 1.00 96.88 86 ASP A C 1
ATOM 732 O O . ASP A 1 86 ? 1.176 -12.667 -7.263 1.00 96.88 86 ASP A O 1
ATOM 736 N N . GLU A 1 87 ? 0.199 -11.111 -5.982 1.00 96.81 87 GLU A N 1
ATOM 737 C CA . GLU A 1 87 ? -0.290 -10.269 -7.091 1.00 96.81 87 GLU A CA 1
ATOM 738 C C . GLU A 1 87 ? 0.799 -9.363 -7.710 1.00 96.81 87 GLU A C 1
ATOM 740 O O . GLU A 1 87 ? 0.551 -8.601 -8.650 1.00 96.81 87 GLU A O 1
ATOM 745 N N . GLY A 1 88 ? 2.034 -9.412 -7.201 1.00 94.25 88 GLY A N 1
ATOM 746 C CA . GLY A 1 88 ? 3.179 -8.683 -7.748 1.00 94.25 88 GLY A CA 1
ATOM 747 C C . GLY A 1 88 ? 3.404 -7.277 -7.180 1.00 94.25 88 GLY A C 1
ATOM 748 O O . GLY A 1 88 ? 4.309 -6.571 -7.641 1.00 94.25 88 GLY A O 1
ATOM 749 N N . TYR A 1 89 ? 2.657 -6.859 -6.157 1.00 95.81 89 TYR A N 1
ATOM 750 C CA . TYR A 1 89 ? 2.890 -5.615 -5.412 1.00 95.81 89 TYR A CA 1
ATOM 751 C C . TYR A 1 89 ? 4.029 -5.792 -4.399 1.00 95.81 89 TYR A C 1
ATOM 753 O O . TYR A 1 89 ? 3.842 -5.758 -3.184 1.00 95.81 89 TYR A O 1
ATOM 761 N N . ALA A 1 90 ? 5.245 -5.982 -4.910 1.00 90.75 90 ALA A N 1
ATOM 762 C CA . ALA A 1 90 ? 6.430 -6.311 -4.113 1.00 90.75 90 ALA A CA 1
ATOM 763 C C . ALA A 1 90 ? 6.798 -5.251 -3.053 1.00 90.75 90 ALA A C 1
ATOM 765 O O . ALA A 1 90 ? 7.460 -5.562 -2.067 1.00 90.75 90 ALA A O 1
ATOM 766 N N . CYS A 1 91 ? 6.377 -3.999 -3.248 1.00 91.00 91 CYS A N 1
ATOM 767 C CA . CYS A 1 91 ? 6.637 -2.900 -2.316 1.00 91.00 91 CYS A CA 1
ATOM 768 C C . CYS A 1 91 ? 5.519 -2.700 -1.283 1.00 91.00 91 CYS A C 1
ATOM 770 O O . CYS A 1 91 ? 5.616 -1.784 -0.466 1.00 91.00 91 CYS A O 1
ATOM 772 N N . ALA A 1 92 ? 4.471 -3.527 -1.314 1.00 94.62 92 ALA A N 1
ATOM 773 C CA . ALA A 1 92 ? 3.358 -3.398 -0.395 1.00 94.62 92 ALA A CA 1
ATOM 774 C C . ALA A 1 92 ? 3.714 -3.887 1.016 1.00 94.62 92 ALA A C 1
ATOM 776 O O . ALA A 1 92 ? 4.340 -4.937 1.209 1.00 94.62 92 ALA A O 1
ATOM 777 N N . GLN A 1 93 ? 3.268 -3.136 2.020 1.00 94.56 93 GLN A N 1
ATOM 778 C CA . GLN A 1 93 ? 3.553 -3.404 3.420 1.00 94.56 93 GLN A CA 1
ATOM 779 C C . GLN A 1 93 ? 2.415 -2.940 4.332 1.00 94.56 93 GLN A C 1
ATOM 781 O O . GLN A 1 93 ? 1.912 -1.828 4.203 1.00 94.56 93 GLN A O 1
ATOM 786 N N . VAL A 1 94 ? 2.067 -3.772 5.315 1.00 94.62 94 VAL A N 1
ATOM 787 C CA . VAL A 1 94 ? 1.247 -3.353 6.460 1.00 94.62 94 VAL A CA 1
ATOM 788 C C . VAL A 1 94 ? 2.135 -2.558 7.413 1.00 94.62 94 VAL A C 1
ATOM 790 O O . VAL A 1 94 ? 3.147 -3.080 7.893 1.00 94.62 94 VAL A O 1
ATOM 793 N N . VAL A 1 95 ? 1.770 -1.304 7.668 1.00 93.06 95 VAL A N 1
ATOM 794 C CA . VAL A 1 95 ? 2.555 -0.379 8.498 1.00 93.06 95 VAL A CA 1
ATOM 795 C C . VAL A 1 95 ? 2.014 -0.249 9.913 1.00 93.06 95 VAL A C 1
ATOM 797 O O . VAL A 1 95 ? 2.803 -0.080 10.837 1.00 93.06 95 VAL A O 1
ATOM 800 N N . ASN A 1 96 ? 0.697 -0.365 10.104 1.00 91.62 96 ASN A N 1
ATOM 801 C CA . ASN A 1 96 ? 0.090 -0.232 11.424 1.00 91.62 96 ASN A CA 1
ATOM 802 C C . ASN A 1 96 ? -1.250 -0.980 11.530 1.00 91.62 96 ASN A C 1
ATOM 804 O O . ASN A 1 96 ? -1.928 -1.213 10.526 1.00 91.62 96 ASN A O 1
ATOM 808 N N . PHE A 1 97 ? -1.643 -1.316 12.759 1.00 91.56 97 PHE A N 1
ATOM 809 C CA . PHE A 1 97 ? -3.012 -1.688 13.103 1.00 91.56 97 PHE A CA 1
ATOM 810 C C . PHE A 1 97 ? -3.558 -0.708 14.139 1.00 91.56 97 PHE A C 1
ATOM 812 O O . PHE A 1 97 ? -3.042 -0.632 15.252 1.00 91.56 97 PHE A O 1
ATOM 819 N N . GLY A 1 98 ? -4.617 0.016 13.787 1.00 87.88 98 GLY A N 1
ATOM 820 C CA . GLY A 1 98 ? -5.293 0.942 14.690 1.00 87.88 98 GLY A CA 1
ATOM 821 C C . GLY A 1 98 ? -6.668 0.462 15.138 1.00 87.88 98 GLY A C 1
ATOM 822 O O . GLY A 1 98 ? -7.154 -0.599 14.733 1.00 87.88 98 GLY A O 1
ATOM 823 N N . ASN A 1 99 ? -7.292 1.273 15.997 1.00 81.69 99 ASN A N 1
ATOM 824 C CA . ASN A 1 99 ? -8.604 1.024 16.605 1.00 81.69 99 ASN A CA 1
ATOM 825 C C . ASN A 1 99 ? -8.725 -0.294 17.400 1.00 81.69 99 ASN A C 1
ATOM 827 O O . ASN A 1 99 ? -9.831 -0.764 17.655 1.00 81.69 99 ASN A O 1
ATOM 831 N N . LEU A 1 100 ? -7.604 -0.836 17.894 1.00 78.19 100 LEU A N 1
ATOM 832 C CA . LEU A 1 100 ? -7.541 -2.107 18.638 1.00 78.19 100 LEU A CA 1
ATOM 833 C C . LEU A 1 100 ? -8.391 -2.141 19.922 1.00 78.19 100 LEU A C 1
ATOM 835 O O . LEU A 1 100 ? -8.779 -3.218 20.367 1.00 78.19 100 LEU A O 1
ATOM 839 N N . ASN A 1 101 ? -8.702 -0.974 20.494 1.00 68.44 101 ASN A N 1
ATOM 840 C CA . ASN A 1 101 ? -9.551 -0.833 21.685 1.00 68.44 101 ASN A CA 1
ATOM 841 C C . ASN A 1 101 ? -11.054 -0.822 21.355 1.00 68.44 101 ASN A C 1
ATOM 843 O O . ASN A 1 101 ? -11.892 -0.789 22.253 1.00 68.44 101 ASN A O 1
ATOM 847 N N . THR A 1 102 ? -11.409 -0.829 20.070 1.00 71.69 102 THR A N 1
ATOM 848 C CA . THR A 1 102 ? -12.794 -0.828 19.591 1.00 71.69 102 THR A CA 1
ATOM 849 C C . THR A 1 102 ? -13.129 -2.160 18.914 1.00 71.69 102 THR A C 1
ATOM 851 O O . THR A 1 102 ? -12.275 -3.022 18.720 1.00 71.69 102 THR A O 1
ATOM 854 N N . LYS A 1 103 ? -14.389 -2.346 18.506 1.00 74.75 103 LYS A N 1
ATOM 855 C CA . LYS A 1 103 ? -14.820 -3.527 17.732 1.00 74.75 103 LYS A CA 1
ATOM 856 C C . LYS A 1 103 ? -14.392 -3.475 16.249 1.00 74.75 103 LYS A C 1
ATOM 858 O O . LYS A 1 103 ? -14.796 -4.345 15.467 1.00 74.75 103 LYS A O 1
ATOM 863 N N . GLU A 1 104 ? -13.620 -2.470 15.832 1.00 84.62 104 GLU A N 1
ATOM 864 C CA . GLU A 1 104 ? -13.131 -2.285 14.462 1.00 84.62 104 GLU A CA 1
ATOM 865 C C . GLU A 1 104 ? -11.601 -2.343 14.419 1.00 84.62 104 GLU A C 1
ATOM 867 O O . GLU A 1 104 ? -10.929 -1.545 15.054 1.00 84.62 104 GLU A O 1
ATOM 872 N N . VAL A 1 105 ? -11.046 -3.266 13.632 1.00 90.62 105 VAL A N 1
ATOM 873 C CA . VAL A 1 105 ? -9.603 -3.317 13.362 1.00 90.62 105 VAL A CA 1
ATOM 874 C C . VAL A 1 105 ? -9.333 -2.590 12.051 1.00 90.62 105 VAL A C 1
ATOM 876 O O . VAL A 1 105 ? -9.852 -2.992 11.004 1.00 90.62 105 VAL A O 1
ATOM 879 N N . VAL A 1 106 ? -8.514 -1.540 12.110 1.00 92.94 106 VAL A N 1
ATOM 880 C CA . VAL A 1 106 ? -8.072 -0.778 10.935 1.00 92.94 106 VAL A CA 1
ATOM 881 C C . VAL A 1 106 ? -6.655 -1.211 10.575 1.00 92.94 106 VAL A C 1
ATOM 883 O O . VAL A 1 106 ? -5.731 -1.032 11.361 1.00 92.94 106 VAL A O 1
ATOM 886 N N . CYS A 1 107 ? -6.482 -1.803 9.398 1.00 95.00 107 CYS A N 1
ATOM 887 C CA . CYS A 1 107 ? -5.194 -2.195 8.839 1.00 95.00 107 CYS A CA 1
ATOM 888 C C . CYS A 1 107 ? -4.687 -1.094 7.907 1.00 95.00 107 CYS A C 1
ATOM 890 O O . CYS A 1 107 ? -5.286 -0.827 6.864 1.00 95.00 107 CYS A O 1
ATOM 892 N N . GLU A 1 108 ? -3.594 -0.449 8.299 1.00 94.81 108 GLU A N 1
ATOM 893 C CA . GLU A 1 108 ? -2.931 0.577 7.501 1.00 94.81 108 GLU A CA 1
ATOM 894 C C . GLU A 1 108 ? -1.879 -0.069 6.608 1.00 94.81 108 GLU A C 1
ATOM 896 O O . GLU A 1 108 ? -0.965 -0.745 7.094 1.00 94.81 108 GLU A O 1
ATOM 901 N N . VAL A 1 109 ? -1.988 0.164 5.302 1.00 95.19 109 VAL A N 1
ATOM 902 C CA . VAL A 1 109 ? -1.061 -0.370 4.305 1.00 95.19 109 VAL A CA 1
ATOM 903 C C . VAL A 1 109 ? -0.428 0.739 3.480 1.00 95.19 109 VAL A C 1
ATOM 905 O O . VAL A 1 109 ? -1.019 1.786 3.219 1.00 95.19 109 VAL A O 1
ATOM 908 N N . VAL A 1 110 ? 0.790 0.485 3.032 1.00 94.56 110 VAL A N 1
ATOM 909 C CA . VAL A 1 110 ? 1.462 1.236 1.977 1.00 94.56 110 VAL A CA 1
ATOM 910 C C . VAL A 1 110 ? 1.589 0.281 0.810 1.00 94.56 110 VAL A C 1
ATOM 912 O O . VAL A 1 110 ? 2.211 -0.759 0.961 1.00 94.56 110 VAL A O 1
ATOM 915 N N . GLU A 1 111 ? 0.986 0.593 -0.334 1.00 94.06 111 GLU A N 1
ATOM 916 C CA . GLU A 1 111 ? 0.948 -0.339 -1.476 1.00 94.06 111 GLU A CA 1
ATOM 917 C C . GLU A 1 111 ? 2.170 -0.202 -2.397 1.00 94.06 111 GLU A C 1
ATOM 919 O O . GLU A 1 111 ? 2.424 -1.068 -3.229 1.00 94.06 111 GLU A O 1
ATOM 924 N N . GLY A 1 112 ? 2.958 0.865 -2.223 1.00 91.88 112 GLY A N 1
ATOM 925 C CA . GLY A 1 112 ? 4.116 1.173 -3.062 1.00 91.88 112 GLY A CA 1
ATOM 926 C C . GLY A 1 112 ? 3.796 2.189 -4.155 1.00 91.88 112 GLY A C 1
ATOM 927 O O . GLY A 1 112 ? 4.080 1.951 -5.329 1.00 91.88 112 GLY A O 1
ATOM 928 N N . ASP A 1 113 ? 3.205 3.325 -3.777 1.00 91.50 113 ASP A N 1
ATOM 929 C CA . ASP A 1 113 ? 2.975 4.445 -4.688 1.00 91.50 113 ASP A CA 1
ATOM 930 C C . ASP A 1 113 ? 4.291 4.978 -5.263 1.00 91.50 113 ASP A C 1
ATOM 932 O O . ASP A 1 113 ? 5.206 5.374 -4.530 1.00 91.50 113 ASP A O 1
ATOM 936 N N . ILE A 1 114 ? 4.357 5.026 -6.590 1.00 90.38 114 ILE A N 1
ATOM 937 C CA . ILE A 1 114 ? 5.488 5.569 -7.332 1.00 90.38 114 ILE A CA 1
ATOM 938 C C . ILE A 1 114 ? 5.458 7.088 -7.185 1.00 90.38 114 ILE A C 1
ATOM 940 O O . ILE A 1 114 ? 4.565 7.762 -7.704 1.00 90.38 114 ILE A O 1
ATOM 944 N N . THR A 1 115 ? 6.452 7.647 -6.501 1.00 89.12 115 THR A N 1
ATOM 945 C CA . THR A 1 115 ? 6.610 9.103 -6.360 1.00 89.12 115 THR A CA 1
ATOM 946 C C . THR A 1 115 ? 7.518 9.688 -7.416 1.00 89.12 115 THR A C 1
ATOM 948 O O . THR A 1 115 ? 7.336 10.839 -7.797 1.00 89.12 115 THR A O 1
ATOM 951 N N . GLN A 1 116 ? 8.486 8.915 -7.896 1.00 86.81 116 GLN A N 1
ATOM 952 C CA . GLN A 1 116 ? 9.409 9.362 -8.922 1.00 86.81 116 GLN A CA 1
ATOM 953 C C . GLN A 1 116 ? 9.914 8.169 -9.724 1.00 86.81 116 GLN A C 1
ATOM 955 O O . GLN A 1 116 ? 10.195 7.099 -9.190 1.00 86.81 116 GLN A O 1
ATOM 960 N N . LEU A 1 117 ? 10.057 8.381 -11.026 1.00 83.88 117 LEU A N 1
AT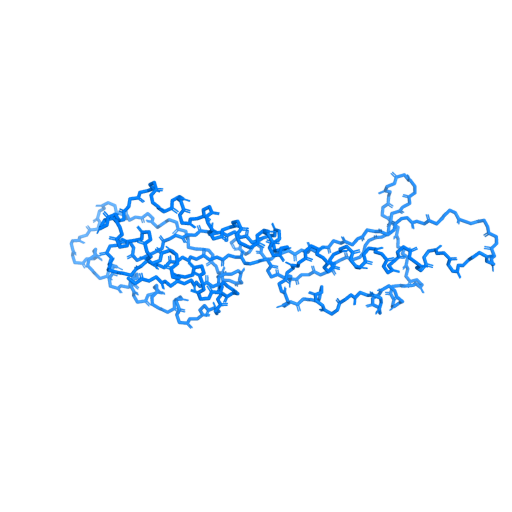OM 961 C CA . LEU A 1 117 ? 10.663 7.435 -11.947 1.00 83.88 117 LEU A CA 1
ATOM 962 C C . LEU A 1 117 ? 11.965 8.043 -12.466 1.00 83.88 117 LEU A C 1
ATOM 964 O O . LEU A 1 117 ? 11.952 9.127 -13.054 1.00 83.88 117 LEU A O 1
ATOM 968 N N . VAL A 1 118 ? 13.077 7.341 -12.263 1.00 83.19 118 VAL A N 1
ATOM 969 C CA . VAL A 1 118 ? 14.408 7.779 -12.683 1.00 83.19 118 VAL A CA 1
ATOM 970 C C . VAL A 1 118 ? 15.004 6.742 -13.625 1.00 83.19 118 VAL A C 1
ATOM 972 O O . VAL A 1 118 ? 15.045 5.547 -13.341 1.00 83.19 118 VAL A O 1
ATOM 975 N N . ILE A 1 119 ? 15.476 7.218 -14.771 1.00 77.69 119 ILE A N 1
ATOM 976 C CA . ILE A 1 119 ? 16.141 6.400 -15.783 1.00 77.69 119 ILE A CA 1
ATOM 977 C C . ILE A 1 119 ? 17.612 6.794 -15.751 1.00 77.69 119 ILE A C 1
ATOM 979 O O . ILE A 1 119 ? 17.932 7.964 -15.946 1.00 77.69 119 ILE A O 1
ATOM 983 N N . GLN A 1 120 ? 18.490 5.829 -15.493 1.00 75.62 120 GLN A N 1
ATOM 984 C CA . GLN A 1 120 ? 19.935 6.035 -15.488 1.00 75.62 120 GLN A CA 1
ATOM 985 C C . GLN A 1 120 ? 20.595 5.061 -16.454 1.00 75.62 120 GLN A C 1
ATOM 987 O O . GLN A 1 120 ? 20.273 3.872 -16.489 1.00 75.62 120 GLN A O 1
ATOM 992 N N . PHE A 1 121 ? 21.549 5.561 -17.227 1.00 73.38 121 PHE A N 1
ATOM 993 C CA . PHE A 1 121 ? 22.364 4.738 -18.108 1.00 73.38 121 PHE A CA 1
ATOM 994 C C . PHE A 1 121 ? 23.712 4.511 -17.441 1.00 73.38 121 PHE A C 1
ATOM 996 O O . PHE A 1 121 ? 24.288 5.444 -16.886 1.00 73.38 121 PHE A O 1
ATOM 1003 N N . GLN A 1 122 ? 24.190 3.268 -17.466 1.00 71.62 122 GLN A N 1
ATOM 1004 C CA . GLN A 1 122 ? 25.494 2.904 -16.926 1.00 71.62 122 GLN A CA 1
ATOM 1005 C C . GLN A 1 122 ? 26.392 2.343 -18.024 1.00 71.62 122 GLN A C 1
ATOM 1007 O O . GLN A 1 122 ? 25.939 1.577 -18.879 1.00 71.62 122 GLN A O 1
ATOM 1012 N N . ASP A 1 123 ? 27.671 2.704 -18.003 1.00 69.56 123 ASP A N 1
ATOM 1013 C CA . ASP A 1 123 ? 28.675 2.062 -18.850 1.00 69.56 123 ASP A CA 1
ATOM 1014 C C . ASP A 1 123 ? 28.974 0.617 -18.379 1.00 69.56 123 ASP A C 1
ATOM 1016 O O . ASP A 1 123 ? 28.351 0.080 -17.458 1.00 69.56 123 ASP A O 1
ATOM 1020 N N . LYS A 1 124 ? 29.927 -0.060 -19.030 1.00 70.50 124 LYS A N 1
ATOM 1021 C CA . LYS A 1 124 ? 30.323 -1.430 -18.652 1.00 70.50 124 LYS A CA 1
ATOM 1022 C C . LYS A 1 124 ? 31.004 -1.514 -17.280 1.00 70.50 124 LYS A C 1
ATOM 1024 O O . LYS A 1 124 ? 31.033 -2.598 -16.706 1.00 70.50 124 LYS A O 1
ATOM 1029 N N . LEU A 1 125 ? 31.547 -0.402 -16.793 1.00 74.50 125 LEU A N 1
ATOM 1030 C CA . LEU A 1 125 ? 32.223 -0.274 -15.505 1.00 74.50 125 LEU A CA 1
ATOM 1031 C C . LEU A 1 125 ? 31.245 0.142 -14.389 1.00 74.50 125 LEU A C 1
ATOM 1033 O O . LEU A 1 125 ? 31.625 0.173 -13.225 1.00 74.50 125 LEU A O 1
ATOM 1037 N N . GLY A 1 126 ? 29.977 0.405 -14.729 1.00 71.38 126 GLY A N 1
ATOM 1038 C CA . GLY A 1 126 ? 28.924 0.788 -13.790 1.00 71.38 126 GLY A CA 1
ATOM 1039 C C . GLY A 1 126 ? 28.802 2.295 -13.559 1.00 71.38 126 GLY A C 1
ATOM 1040 O O . GLY A 1 126 ? 27.949 2.704 -12.768 1.00 71.38 126 GLY A O 1
ATOM 1041 N N . ASN A 1 127 ? 29.590 3.122 -14.251 1.00 76.44 127 ASN A N 1
ATOM 1042 C CA . ASN A 1 127 ? 29.538 4.574 -14.101 1.00 76.44 127 ASN A CA 1
ATOM 1043 C C . ASN A 1 127 ? 28.274 5.131 -14.747 1.00 76.44 127 ASN A C 1
ATOM 1045 O O . ASN A 1 127 ? 27.907 4.725 -15.852 1.00 76.44 127 ASN A O 1
ATOM 1049 N N . VAL A 1 128 ? 27.623 6.080 -14.072 1.00 74.50 128 VAL A N 1
ATOM 1050 C CA . VAL A 1 128 ? 26.468 6.793 -14.626 1.00 74.50 128 VAL A CA 1
ATOM 1051 C C . VAL A 1 128 ? 26.939 7.669 -15.782 1.00 74.50 128 VAL A C 1
ATOM 1053 O O . VAL A 1 128 ? 27.845 8.482 -15.624 1.00 74.50 128 VAL A O 1
ATOM 1056 N N . VAL A 1 129 ? 26.308 7.506 -16.940 1.00 72.88 129 VAL A N 1
ATOM 1057 C CA . VAL A 1 129 ? 26.582 8.298 -18.139 1.00 72.88 129 VAL A CA 1
ATOM 1058 C C . VAL A 1 129 ? 25.321 9.033 -18.569 1.00 72.88 129 VAL A C 1
ATOM 1060 O O . VAL A 1 129 ? 24.223 8.468 -18.572 1.00 72.88 129 VAL A O 1
ATOM 1063 N N . GLU A 1 130 ? 25.462 10.301 -18.952 1.00 66.81 130 GLU A N 1
ATOM 1064 C CA . GLU A 1 130 ? 24.365 11.026 -19.585 1.00 66.81 130 GLU A CA 1
ATOM 1065 C C . GLU A 1 130 ? 24.149 10.503 -21.005 1.00 66.81 130 GLU A C 1
ATOM 1067 O O . GLU A 1 130 ? 25.028 10.568 -21.865 1.00 66.81 130 GLU A O 1
ATOM 1072 N N . TRP A 1 131 ? 22.949 9.986 -21.259 1.00 65.06 131 TRP A N 1
ATOM 1073 C CA . TRP A 1 131 ? 22.535 9.534 -22.583 1.00 65.06 131 TRP A CA 1
ATOM 1074 C C . TRP A 1 131 ? 21.277 10.285 -23.022 1.00 65.06 131 TRP A C 1
ATOM 1076 O O . TRP A 1 131 ? 20.156 9.773 -22.992 1.00 65.06 131 TRP A O 1
ATOM 1086 N N . ASN A 1 132 ? 21.469 11.546 -23.410 1.00 60.22 132 ASN A N 1
ATOM 1087 C CA . ASN A 1 132 ? 20.375 12.474 -23.705 1.00 60.22 132 ASN A CA 1
ATOM 1088 C C . ASN A 1 132 ? 19.634 12.145 -25.018 1.00 60.22 132 ASN A C 1
ATOM 1090 O O . ASN A 1 132 ? 18.429 12.372 -25.124 1.00 60.22 132 ASN A O 1
ATOM 1094 N N . THR A 1 133 ? 20.303 11.530 -25.998 1.00 56.12 133 THR A N 1
ATOM 1095 C CA . THR A 1 133 ? 19.781 11.388 -27.373 1.00 56.12 133 THR A CA 1
ATOM 1096 C C . THR A 1 133 ? 18.630 10.383 -27.526 1.00 56.12 133 THR A C 1
ATOM 1098 O O . THR A 1 133 ? 17.939 10.399 -28.541 1.00 56.12 133 THR A O 1
ATOM 1101 N N . GLN A 1 134 ? 18.379 9.510 -26.540 1.00 66.81 134 GLN A N 1
ATOM 1102 C CA . GLN A 1 134 ? 17.306 8.500 -26.614 1.00 66.81 134 GLN A CA 1
ATOM 1103 C C . GLN A 1 134 ? 16.364 8.477 -25.403 1.00 66.81 134 GLN A C 1
ATOM 1105 O O . GLN A 1 134 ? 15.463 7.639 -25.353 1.00 66.81 134 GLN A O 1
ATOM 1110 N N . LEU A 1 135 ? 16.494 9.408 -24.450 1.00 72.12 135 LEU A N 1
ATOM 1111 C CA . LEU A 1 135 ? 15.595 9.469 -23.290 1.00 72.12 135 LEU A CA 1
ATOM 1112 C C . LEU A 1 135 ? 14.100 9.546 -23.680 1.00 72.12 135 LEU A C 1
ATOM 1114 O O . LEU A 1 135 ? 13.300 8.834 -23.066 1.00 72.12 135 LEU A O 1
ATOM 1118 N N . PRO A 1 136 ? 13.689 10.319 -24.710 1.00 78.50 136 PRO A N 1
ATOM 1119 C CA . PRO A 1 136 ? 12.298 10.324 -25.164 1.00 78.50 136 PRO A CA 1
ATOM 1120 C C . PRO A 1 136 ? 11.833 8.973 -25.720 1.00 78.50 136 PRO A C 1
ATOM 1122 O O . PRO A 1 136 ? 10.669 8.620 -25.548 1.00 78.50 136 PRO A O 1
ATOM 1125 N N . VAL A 1 137 ? 12.728 8.210 -26.355 1.00 79.50 137 VAL A N 1
ATOM 1126 C CA . VAL A 1 137 ? 12.429 6.875 -26.901 1.00 79.50 137 VAL A CA 1
ATOM 1127 C C . VAL A 1 137 ? 12.220 5.888 -25.759 1.00 79.50 137 VAL A C 1
ATOM 1129 O O . VAL A 1 137 ? 11.185 5.235 -25.701 1.00 79.50 137 VAL A O 1
ATOM 1132 N N . VAL A 1 138 ? 13.132 5.865 -24.782 1.00 78.62 138 VAL A N 1
ATOM 1133 C CA . VAL A 1 138 ? 12.991 5.011 -23.594 1.00 78.62 138 VAL A CA 1
ATOM 1134 C C . VAL A 1 138 ? 11.702 5.330 -22.844 1.00 78.62 138 VAL A C 1
ATOM 1136 O O . VAL A 1 138 ? 10.959 4.418 -22.507 1.00 78.62 138 VAL A O 1
ATOM 1139 N N . ARG A 1 139 ? 11.377 6.612 -22.636 1.00 81.31 139 ARG A N 1
ATOM 1140 C CA . ARG A 1 139 ? 10.131 7.018 -21.964 1.00 81.31 139 ARG A CA 1
ATOM 1141 C C . ARG A 1 139 ? 8.861 6.548 -22.685 1.00 81.31 139 ARG A C 1
ATOM 1143 O O . ARG A 1 139 ? 7.868 6.305 -22.004 1.00 81.31 139 ARG A O 1
ATOM 1150 N N . ARG A 1 140 ? 8.870 6.437 -24.020 1.00 83.75 140 ARG A N 1
ATOM 1151 C CA . ARG A 1 140 ? 7.729 5.919 -24.805 1.00 83.75 140 ARG A CA 1
ATOM 1152 C C . ARG A 1 140 ? 7.526 4.419 -24.613 1.00 83.75 140 ARG A C 1
ATOM 1154 O O . ARG A 1 140 ? 6.386 3.972 -24.609 1.00 83.75 140 ARG A O 1
ATOM 1161 N N . GLU A 1 141 ? 8.609 3.687 -24.387 1.00 83.62 141 GLU A N 1
ATOM 1162 C CA . GLU A 1 141 ? 8.587 2.239 -24.169 1.00 83.62 141 GLU A CA 1
ATOM 1163 C C . GLU A 1 141 ? 8.187 1.829 -22.745 1.00 83.62 141 GLU A C 1
ATOM 1165 O O . GLU A 1 141 ? 7.949 0.649 -22.478 1.00 83.62 141 GLU A O 1
ATOM 1170 N N . LEU A 1 142 ? 8.111 2.774 -21.804 1.00 86.38 142 LEU A N 1
ATOM 1171 C CA . LEU A 1 142 ? 7.743 2.461 -20.427 1.00 86.38 142 LEU A CA 1
ATOM 1172 C C . LEU A 1 142 ? 6.225 2.254 -20.274 1.00 86.38 142 LEU A C 1
ATOM 1174 O O . LEU A 1 142 ? 5.441 3.119 -20.681 1.00 86.38 142 LEU A O 1
ATOM 1178 N N . PRO A 1 143 ? 5.790 1.163 -19.612 1.00 89.56 143 PRO A N 1
ATOM 1179 C CA . PRO A 1 143 ? 4.388 0.938 -19.283 1.00 89.56 143 PRO A CA 1
ATOM 1180 C C . PRO A 1 143 ? 3.796 2.112 -18.501 1.00 89.56 143 PRO A C 1
ATOM 1182 O O . PRO A 1 143 ? 4.430 2.665 -17.597 1.00 89.56 143 PRO A O 1
ATOM 1185 N N . ARG A 1 144 ? 2.541 2.472 -18.798 1.00 89.81 144 ARG A N 1
ATOM 1186 C CA . ARG A 1 144 ? 1.843 3.567 -18.097 1.00 89.81 144 ARG A CA 1
ATOM 1187 C C . ARG A 1 144 ? 1.725 3.290 -16.594 1.00 89.81 144 ARG A C 1
ATOM 1189 O O . ARG A 1 144 ? 1.722 4.237 -15.817 1.00 89.81 144 ARG A O 1
ATOM 1196 N N . GLN A 1 145 ? 1.712 2.020 -16.194 1.00 89.62 145 GLN A N 1
ATOM 1197 C CA . GLN A 1 145 ? 1.693 1.551 -14.809 1.00 89.62 145 GLN A CA 1
ATOM 1198 C C . GLN A 1 145 ? 2.910 2.019 -13.995 1.00 89.62 145 GLN A C 1
ATOM 1200 O O . GLN A 1 145 ? 2.787 2.174 -12.789 1.00 89.62 145 GLN A O 1
ATOM 1205 N N . LEU A 1 146 ? 4.058 2.307 -14.626 1.00 88.56 146 LEU A N 1
ATOM 1206 C CA . LEU A 1 146 ? 5.254 2.813 -13.934 1.00 88.56 146 LEU A CA 1
ATOM 1207 C C . LEU A 1 146 ? 5.292 4.342 -13.783 1.00 88.56 146 LEU A C 1
ATOM 1209 O O . LEU A 1 146 ? 6.294 4.902 -13.338 1.00 88.56 146 LEU A O 1
ATOM 1213 N N . ARG A 1 147 ? 4.230 5.046 -14.186 1.00 88.25 147 ARG A N 1
ATOM 1214 C CA . ARG A 1 147 ? 4.139 6.499 -14.011 1.00 88.25 147 ARG A CA 1
ATOM 1215 C C . ARG A 1 147 ? 3.930 6.864 -12.543 1.00 88.25 147 ARG A C 1
ATOM 1217 O O . ARG A 1 147 ? 3.320 6.118 -11.782 1.00 88.25 147 ARG A O 1
ATOM 1224 N N . GLN A 1 148 ? 4.403 8.055 -12.186 1.00 88.62 148 GLN A N 1
ATOM 1225 C CA . GLN A 1 148 ? 4.148 8.658 -10.884 1.00 88.62 148 GLN A CA 1
ATOM 1226 C C . GLN A 1 148 ? 2.643 8.680 -10.575 1.00 88.62 148 GLN A C 1
ATOM 1228 O O . GLN A 1 148 ? 1.833 8.985 -11.450 1.00 88.62 148 GLN A O 1
ATOM 1233 N N . GLY A 1 149 ? 2.293 8.367 -9.328 1.00 86.81 149 GLY A N 1
ATOM 1234 C CA . GLY A 1 149 ? 0.916 8.290 -8.836 1.00 86.81 149 GLY A CA 1
ATOM 1235 C C . GLY A 1 149 ? 0.283 6.900 -8.937 1.00 86.81 149 GLY A C 1
ATOM 1236 O O . GLY A 1 149 ? -0.730 6.665 -8.286 1.00 86.81 149 GLY A O 1
ATOM 1237 N N . ASN A 1 150 ? 0.886 5.975 -9.688 1.00 91.44 150 ASN A N 1
ATOM 1238 C CA . ASN A 1 150 ? 0.447 4.582 -9.733 1.00 91.44 150 ASN A CA 1
ATOM 1239 C C . ASN A 1 150 ? 1.137 3.736 -8.661 1.00 91.44 150 ASN A C 1
ATOM 1241 O O . ASN A 1 150 ? 2.207 4.086 -8.162 1.00 91.44 150 ASN A O 1
ATOM 1245 N N . VAL A 1 151 ? 0.540 2.587 -8.348 1.00 92.31 151 VAL A N 1
ATOM 1246 C CA . VAL A 1 15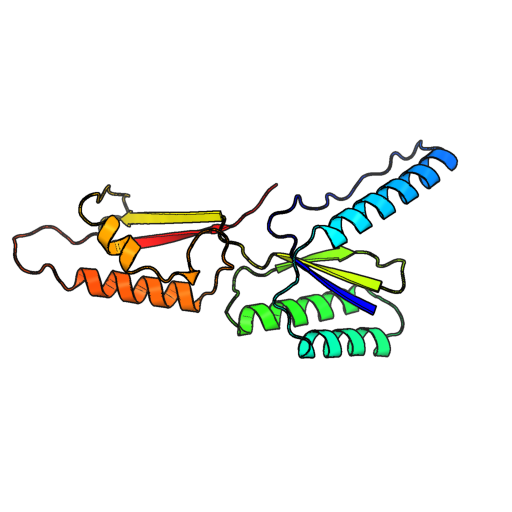1 ? 1.141 1.574 -7.475 1.00 92.31 151 VAL A CA 1
ATOM 1247 C C . VAL A 1 151 ? 2.101 0.711 -8.291 1.00 92.31 151 VAL A C 1
ATOM 1249 O O . VAL A 1 151 ? 1.751 0.220 -9.366 1.00 92.31 151 VAL A O 1
ATOM 1252 N N . PHE A 1 152 ? 3.319 0.517 -7.791 1.00 92.38 152 PHE A N 1
ATOM 1253 C CA . PHE A 1 152 ? 4.303 -0.323 -8.462 1.00 92.38 152 PHE A CA 1
ATOM 1254 C C . PHE A 1 152 ? 3.930 -1.798 -8.415 1.00 92.38 152 PHE A C 1
ATOM 1256 O O . PHE A 1 152 ? 3.617 -2.354 -7.364 1.00 92.38 152 PHE A O 1
ATOM 1263 N N . ASN A 1 153 ? 4.068 -2.439 -9.569 1.00 93.25 153 ASN A N 1
ATOM 1264 C CA . ASN A 1 153 ? 3.920 -3.871 -9.725 1.00 93.25 153 ASN A CA 1
ATOM 1265 C C . ASN A 1 153 ? 5.157 -4.435 -10.439 1.00 93.25 153 ASN A C 1
ATOM 1267 O O . ASN A 1 153 ? 5.651 -3.854 -11.414 1.00 93.25 153 ASN A O 1
ATOM 1271 N N . ILE A 1 154 ? 5.655 -5.572 -9.957 1.00 91.94 154 ILE A N 1
ATOM 1272 C CA . ILE A 1 154 ? 6.868 -6.208 -10.472 1.00 91.94 154 ILE A CA 1
ATOM 1273 C C . ILE A 1 154 ? 6.740 -6.603 -11.947 1.00 91.94 154 ILE A C 1
ATOM 1275 O O . ILE A 1 154 ? 7.716 -6.492 -12.691 1.00 91.94 154 ILE A O 1
ATOM 1279 N N . GLU A 1 155 ? 5.549 -6.989 -12.407 1.00 92.62 155 GLU A N 1
ATOM 1280 C CA . GLU A 1 155 ? 5.323 -7.367 -13.802 1.00 92.62 155 GLU A CA 1
ATOM 1281 C C . GLU A 1 155 ? 5.441 -6.163 -14.738 1.00 92.62 155 GLU A C 1
ATOM 1283 O O . GLU A 1 155 ? 6.041 -6.266 -15.812 1.00 92.62 155 GLU A O 1
ATOM 1288 N N . ALA A 1 156 ? 4.991 -4.983 -14.296 1.00 90.69 156 ALA A N 1
ATOM 1289 C CA . ALA A 1 156 ? 5.220 -3.738 -15.025 1.00 90.69 156 ALA A CA 1
ATOM 1290 C C . ALA A 1 156 ? 6.721 -3.400 -15.094 1.00 90.69 156 ALA A C 1
ATOM 1292 O O . ALA A 1 156 ? 7.215 -2.990 -16.147 1.00 90.69 156 ALA A O 1
ATOM 1293 N N . GLY A 1 157 ? 7.464 -3.634 -14.006 1.00 87.50 157 GLY A N 1
ATOM 1294 C CA . GLY A 1 157 ? 8.923 -3.492 -13.972 1.00 87.50 157 GLY A CA 1
ATOM 1295 C C . GLY A 1 157 ? 9.638 -4.435 -14.949 1.00 87.50 157 GLY A C 1
ATOM 1296 O O . GLY A 1 157 ? 10.480 -3.999 -15.737 1.00 87.50 157 GLY A O 1
ATOM 1297 N N . LYS A 1 158 ? 9.261 -5.719 -14.961 1.00 88.19 158 LYS A N 1
ATOM 1298 C CA . LYS A 1 158 ? 9.796 -6.721 -15.898 1.00 88.19 158 LYS A CA 1
ATOM 1299 C C . LYS A 1 158 ? 9.474 -6.364 -17.350 1.00 88.19 158 LYS A C 1
ATOM 1301 O O . LYS A 1 158 ? 10.347 -6.481 -18.209 1.00 88.19 158 LYS A O 1
ATOM 1306 N N . GLN A 1 159 ? 8.253 -5.905 -17.632 1.00 89.50 159 GLN A N 1
ATOM 1307 C CA . GLN A 1 159 ? 7.858 -5.476 -18.975 1.00 89.50 159 GLN A CA 1
ATOM 1308 C C . GLN A 1 159 ? 8.676 -4.271 -19.447 1.00 89.50 159 GLN A C 1
ATOM 1310 O O . GLN A 1 159 ? 9.178 -4.278 -20.568 1.00 89.50 159 GLN A O 1
ATOM 1315 N N . ALA A 1 160 ? 8.868 -3.271 -18.585 1.00 86.81 160 ALA A N 1
ATOM 1316 C CA . ALA A 1 160 ? 9.698 -2.114 -18.896 1.00 86.81 160 ALA A CA 1
ATOM 1317 C C . ALA A 1 160 ? 11.136 -2.512 -19.243 1.00 86.81 160 ALA A C 1
ATOM 1319 O O . ALA A 1 160 ? 11.684 -2.055 -20.245 1.00 86.81 160 ALA A O 1
ATOM 1320 N N . LEU A 1 161 ? 11.729 -3.414 -18.454 1.00 82.25 161 LEU A N 1
ATOM 1321 C CA . LEU A 1 161 ? 13.076 -3.914 -18.709 1.00 82.25 161 LEU A CA 1
ATOM 1322 C C . LEU A 1 161 ? 13.168 -4.655 -20.054 1.00 82.25 161 LEU A C 1
ATOM 1324 O O . LEU A 1 161 ? 14.133 -4.461 -20.792 1.00 82.25 161 LEU A O 1
ATOM 1328 N N . ARG A 1 162 ? 12.157 -5.464 -20.407 1.00 84.88 162 ARG A N 1
ATOM 1329 C CA . ARG A 1 162 ? 12.079 -6.128 -21.720 1.00 84.88 162 ARG A CA 1
ATOM 1330 C C . ARG A 1 162 ? 12.021 -5.118 -22.869 1.00 84.88 162 ARG A C 1
ATOM 1332 O O . ARG A 1 162 ? 12.819 -5.247 -23.796 1.00 84.88 162 ARG A O 1
ATOM 1339 N N . ASN A 1 163 ? 11.154 -4.107 -22.781 1.00 84.69 163 ASN A N 1
ATOM 1340 C CA . ASN A 1 163 ? 10.988 -3.098 -23.835 1.00 84.69 163 ASN A CA 1
ATOM 1341 C C . ASN A 1 163 ? 12.279 -2.289 -24.056 1.00 84.69 163 ASN A C 1
ATOM 1343 O O . ASN A 1 163 ? 12.726 -2.091 -25.188 1.00 84.69 163 ASN A O 1
ATOM 1347 N N . VAL A 1 164 ? 12.950 -1.886 -22.974 1.00 78.62 164 VAL A N 1
ATOM 1348 C CA . VAL A 1 164 ? 14.228 -1.163 -23.074 1.00 78.62 164 VAL A CA 1
ATOM 1349 C C . VAL A 1 164 ? 15.338 -2.047 -23.645 1.00 78.62 164 VAL A C 1
ATOM 1351 O O . VAL A 1 164 ? 16.106 -1.596 -24.495 1.00 78.62 164 VAL A O 1
ATOM 1354 N N . ASN A 1 165 ? 15.397 -3.325 -23.263 1.00 73.62 165 ASN A N 1
ATOM 1355 C CA . ASN A 1 165 ? 16.367 -4.261 -23.834 1.00 73.62 165 ASN A CA 1
ATOM 1356 C C . ASN A 1 165 ? 16.130 -4.523 -25.333 1.00 73.62 165 ASN A C 1
ATOM 1358 O O . ASN A 1 165 ? 17.097 -4.754 -26.061 1.00 73.62 165 ASN A O 1
ATOM 1362 N N . SER A 1 166 ? 14.884 -4.464 -25.823 1.00 76.50 166 SER A N 1
ATOM 1363 C CA . SER A 1 166 ? 14.610 -4.544 -27.266 1.00 76.50 166 SER A CA 1
ATOM 1364 C C . SER A 1 166 ? 15.088 -3.316 -28.043 1.00 76.50 166 SER A C 1
ATOM 1366 O O . SER A 1 166 ? 15.560 -3.481 -29.167 1.00 76.50 166 SER A O 1
ATOM 1368 N N . LEU A 1 167 ? 15.070 -2.115 -27.449 1.00 71.69 167 LEU A N 1
ATOM 1369 C CA . LEU A 1 167 ? 15.620 -0.910 -28.090 1.00 71.69 167 LEU A CA 1
ATOM 1370 C C . LEU A 1 167 ? 17.130 -1.033 -28.348 1.00 71.69 167 LEU A C 1
ATOM 1372 O O . LEU A 1 167 ? 17.622 -0.628 -29.400 1.00 71.69 167 LEU A O 1
ATOM 1376 N N . GLY A 1 168 ? 17.863 -1.653 -27.417 1.00 60.06 168 GLY A N 1
ATOM 1377 C CA . GLY A 1 168 ? 19.307 -1.887 -27.533 1.00 60.06 168 GLY A CA 1
ATOM 1378 C C . GLY A 1 168 ? 19.718 -2.803 -28.693 1.00 60.06 168 GLY A C 1
ATOM 1379 O O . GLY A 1 168 ? 20.898 -2.852 -29.032 1.00 60.06 168 GLY A O 1
ATOM 1380 N N . LYS A 1 169 ? 18.769 -3.503 -29.334 1.00 51.81 169 LYS A N 1
ATOM 1381 C CA . LYS A 1 169 ? 19.025 -4.346 -30.513 1.00 51.81 169 LYS A CA 1
ATOM 1382 C C . LYS A 1 169 ? 18.925 -3.589 -31.848 1.00 51.81 169 LYS A C 1
ATOM 1384 O O . LYS A 1 169 ? 19.278 -4.162 -32.873 1.00 51.81 169 LYS A O 1
ATOM 1389 N N . PHE A 1 170 ? 18.500 -2.319 -31.865 1.00 36.06 170 PHE A N 1
ATOM 1390 C CA . PHE A 1 170 ? 18.125 -1.615 -33.104 1.00 36.06 170 PHE A CA 1
ATOM 1391 C C . PHE A 1 170 ? 19.096 -0.540 -33.628 1.00 36.06 170 PHE A C 1
ATOM 1393 O O . PHE A 1 170 ? 18.717 0.218 -34.514 1.00 36.06 170 PHE A O 1
ATOM 1400 N N . ASN A 1 171 ? 20.357 -0.476 -33.177 1.00 35.12 171 ASN A N 1
ATOM 1401 C CA . ASN A 1 171 ? 21.318 0.499 -33.733 1.00 35.12 171 ASN A CA 1
ATOM 1402 C C . ASN A 1 171 ? 22.678 -0.079 -34.167 1.00 35.12 171 ASN A C 1
ATOM 1404 O O . ASN A 1 171 ? 23.712 0.581 -34.094 1.00 35.12 171 ASN A O 1
ATOM 1408 N N . SER A 1 172 ? 22.675 -1.299 -34.713 1.00 29.81 172 SER A N 1
ATOM 1409 C CA . SER A 1 172 ? 23.845 -1.913 -35.366 1.00 29.81 172 SER A CA 1
ATOM 1410 C C . SER A 1 172 ? 24.112 -1.357 -36.780 1.00 29.81 172 SER A C 1
ATOM 1412 O O . SER A 1 172 ? 24.391 -2.116 -37.706 1.00 29.81 172 SER A O 1
ATOM 1414 N N . LYS A 1 173 ? 24.033 -0.037 -36.988 1.00 36.78 173 LYS A N 1
ATOM 1415 C CA . LYS A 1 173 ? 24.548 0.612 -38.209 1.00 36.78 173 LYS A CA 1
ATOM 1416 C C . LYS A 1 173 ? 25.154 1.982 -37.900 1.00 36.78 173 LYS A C 1
ATOM 1418 O O . LYS A 1 173 ? 24.678 2.994 -38.400 1.00 36.78 173 LYS A O 1
ATOM 1423 N N . ARG A 1 174 ? 26.209 2.002 -37.075 1.00 33.47 174 ARG A N 1
ATOM 1424 C CA . ARG A 1 174 ? 27.417 2.848 -37.224 1.00 33.47 174 ARG A CA 1
ATOM 1425 C C . ARG A 1 174 ? 28.391 2.587 -36.065 1.00 33.47 174 ARG A C 1
ATOM 1427 O O . ARG A 1 174 ? 28.035 2.749 -34.908 1.00 33.47 174 ARG A O 1
ATOM 1434 N N . GLY A 1 175 ? 29.600 2.162 -36.436 1.00 37.00 175 GLY A N 1
ATOM 1435 C CA . GLY A 1 175 ? 30.877 2.221 -35.711 1.00 37.00 175 GLY A CA 1
ATOM 1436 C C . GLY A 1 175 ? 30.888 2.329 -34.181 1.00 37.00 175 GLY A C 1
ATOM 1437 O O . GLY A 1 175 ? 30.625 3.383 -33.614 1.00 37.00 175 GLY A O 1
ATOM 1438 N N . SER A 1 176 ? 31.336 1.245 -33.541 1.00 40.66 176 SER A N 1
ATOM 1439 C CA . SER A 1 176 ? 32.215 1.250 -32.358 1.00 40.66 176 SER A CA 1
ATOM 1440 C C . SER A 1 176 ? 31.939 2.287 -31.256 1.00 40.66 176 SER A C 1
ATOM 1442 O O . S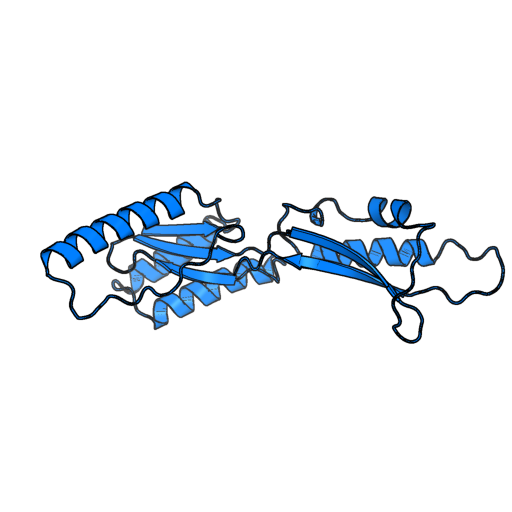ER A 1 176 ? 32.764 3.166 -31.020 1.00 40.66 176 SER A O 1
ATOM 1444 N N . ARG A 1 177 ? 30.857 2.125 -30.484 1.00 41.34 177 ARG A N 1
ATOM 1445 C CA . ARG A 1 177 ? 30.848 2.468 -29.048 1.00 41.34 177 ARG A CA 1
ATOM 1446 C C . ARG A 1 177 ? 30.062 1.409 -28.278 1.00 41.34 177 ARG A C 1
ATOM 1448 O O . ARG A 1 177 ? 28.981 0.982 -28.681 1.00 41.34 177 ARG A O 1
ATOM 1455 N N . SER A 1 178 ? 30.655 0.930 -27.190 1.00 46.88 178 SER A N 1
ATOM 1456 C CA . SER A 1 178 ? 30.038 0.010 -26.236 1.00 46.88 178 SER A CA 1
ATOM 1457 C C . SER A 1 178 ? 28.665 0.524 -25.807 1.00 46.88 178 SER A C 1
ATOM 1459 O O . SER A 1 178 ? 28.568 1.641 -25.309 1.00 46.88 178 SER A O 1
ATOM 1461 N N . HIS A 1 179 ? 27.620 -0.282 -25.995 1.00 53.06 179 HIS A N 1
ATOM 1462 C CA . HIS A 1 179 ? 26.264 0.102 -25.616 1.00 53.06 179 HIS A CA 1
ATOM 1463 C C . HIS A 1 179 ? 26.153 0.133 -24.078 1.00 53.06 179 HIS A C 1
ATOM 1465 O O . HIS A 1 179 ? 26.449 -0.888 -23.445 1.00 53.06 179 HIS A O 1
ATOM 1471 N N . PRO A 1 180 ? 25.776 1.271 -23.464 1.00 53.84 180 PRO A N 1
ATOM 1472 C CA . PRO A 1 180 ? 25.551 1.345 -22.025 1.00 53.84 180 PRO A CA 1
ATOM 1473 C C . PRO A 1 180 ? 24.335 0.496 -21.627 1.00 53.84 180 PRO A C 1
ATOM 1475 O O . PRO A 1 180 ? 23.344 0.416 -22.356 1.00 53.84 180 PRO A O 1
ATOM 1478 N N . LYS A 1 181 ? 24.403 -0.153 -20.461 1.00 58.09 181 LYS A N 1
ATOM 1479 C CA . LYS A 1 181 ? 23.269 -0.877 -19.875 1.00 58.09 181 LYS A CA 1
ATOM 1480 C C . LYS A 1 181 ? 22.332 0.145 -19.225 1.00 58.09 181 LYS A C 1
ATOM 1482 O O . LYS A 1 181 ? 22.738 0.882 -18.330 1.00 58.09 181 LYS A O 1
ATOM 1487 N N . GLY A 1 182 ? 21.075 0.194 -19.662 1.00 57.62 182 GLY A N 1
ATOM 1488 C CA . GLY A 1 182 ? 20.049 1.013 -19.013 1.00 57.62 182 GLY A CA 1
ATOM 1489 C C . GLY A 1 182 ? 19.564 0.368 -17.714 1.00 57.62 182 GLY A C 1
ATOM 1490 O O . GLY A 1 182 ? 19.250 -0.822 -17.699 1.00 57.62 182 GLY A O 1
ATOM 1491 N N . LYS A 1 183 ? 19.477 1.144 -16.629 1.00 62.81 183 LYS A N 1
ATOM 1492 C CA . LYS A 1 183 ? 18.788 0.767 -15.388 1.00 62.81 183 LYS A CA 1
ATOM 1493 C C . LYS A 1 183 ? 17.612 1.714 -15.149 1.00 62.81 183 LYS A C 1
ATOM 1495 O O . LYS A 1 183 ? 17.729 2.930 -15.297 1.00 62.81 183 LYS A O 1
ATOM 1500 N N . ILE A 1 184 ? 16.473 1.144 -14.770 1.00 60.44 184 ILE A N 1
ATOM 1501 C CA . ILE A 1 184 ? 15.270 1.893 -14.401 1.00 60.44 184 ILE A CA 1
ATOM 1502 C C . ILE A 1 184 ? 15.095 1.760 -12.894 1.00 60.44 184 ILE A C 1
ATOM 1504 O O . ILE A 1 184 ? 15.044 0.645 -12.378 1.00 60.44 184 ILE A O 1
ATOM 1508 N N . TRP A 1 185 ? 14.989 2.894 -12.211 1.00 61.06 185 TRP A N 1
ATOM 1509 C CA . TRP A 1 185 ? 14.742 2.966 -10.779 1.00 61.06 185 TRP A CA 1
ATOM 1510 C C . TRP A 1 185 ? 13.389 3.630 -10.533 1.00 61.06 185 TRP A C 1
ATOM 1512 O O . TRP A 1 185 ? 13.131 4.741 -11.001 1.00 61.06 185 TRP A O 1
ATOM 1522 N N . CYS A 1 186 ? 12.527 2.951 -9.781 1.00 59.03 186 CYS A N 1
ATOM 1523 C CA . CYS A 1 186 ? 11.305 3.537 -9.244 1.00 59.03 186 CYS A CA 1
ATOM 1524 C C . CYS A 1 186 ? 11.557 3.911 -7.785 1.00 59.03 186 CYS A C 1
ATOM 1526 O O . CYS A 1 186 ? 11.980 3.070 -6.993 1.00 59.03 186 CYS A O 1
ATOM 1528 N N . PHE A 1 187 ? 11.299 5.167 -7.443 1.00 69.19 187 PHE A N 1
ATOM 1529 C CA . PHE A 1 187 ? 11.311 5.640 -6.069 1.00 69.19 187 PHE A CA 1
ATOM 1530 C C . PHE A 1 187 ? 9.894 5.644 -5.507 1.00 69.19 187 PHE A C 1
ATOM 1532 O O . PHE A 1 187 ? 8.912 5.929 -6.201 1.00 69.19 187 PHE A O 1
ATOM 1539 N N . PHE A 1 188 ? 9.827 5.343 -4.217 1.00 68.94 188 PHE A N 1
ATOM 1540 C CA . PHE A 1 188 ? 8.602 5.194 -3.452 1.00 68.94 188 PHE A CA 1
ATOM 1541 C C . PHE A 1 188 ? 8.519 6.278 -2.393 1.00 68.94 188 PHE A C 1
ATOM 1543 O O . PHE A 1 188 ? 9.544 6.700 -1.850 1.00 68.94 188 PHE A O 1
ATOM 1550 N N . SER A 1 189 ? 7.304 6.713 -2.060 1.00 53.25 189 SER A N 1
ATOM 1551 C CA . SER A 1 189 ? 7.127 7.620 -0.929 1.00 53.25 189 SER A CA 1
ATOM 1552 C C . SER A 1 189 ? 7.494 6.900 0.367 1.00 53.25 189 SER A C 1
ATOM 1554 O O . SER A 1 189 ? 6.751 6.056 0.855 1.00 53.25 189 SER A O 1
ATOM 1556 N N . ARG A 1 190 ? 8.638 7.256 0.950 1.00 47.12 190 ARG A N 1
ATOM 1557 C CA . ARG A 1 190 ? 8.836 7.204 2.399 1.00 47.12 190 ARG A CA 1
ATOM 1558 C C . ARG A 1 190 ? 8.784 8.645 2.887 1.00 47.12 190 ARG A C 1
ATOM 1560 O O . ARG A 1 190 ? 9.825 9.263 3.069 1.00 47.12 190 ARG A O 1
ATOM 1567 N N . LYS A 1 191 ? 7.585 9.225 3.012 1.00 40.59 191 LYS A N 1
ATOM 1568 C CA . LYS A 1 191 ? 7.447 10.481 3.761 1.00 40.59 191 LYS A CA 1
ATOM 1569 C C . LYS A 1 191 ? 7.699 10.162 5.237 1.00 40.59 191 LYS A C 1
ATOM 1571 O O . LYS A 1 191 ? 6.815 9.631 5.908 1.00 40.59 191 LYS A O 1
ATOM 1576 N N . THR A 1 192 ? 8.938 10.391 5.669 1.00 36.72 192 THR A N 1
ATOM 1577 C CA . THR A 1 192 ? 9.366 10.467 7.075 1.00 36.72 192 THR A CA 1
ATOM 1578 C C . THR A 1 192 ? 8.706 11.632 7.792 1.00 36.72 192 THR A C 1
ATOM 1580 O O . THR A 1 192 ? 8.534 12.677 7.125 1.00 36.72 192 THR A O 1
#